Protein AF-A0A2N0REE3-F1 (afdb_monomer_lite)

Radius of gyration: 24.18 Å; chains: 1; bounding box: 62×49×66 Å

Secondary structure (DSSP, 8-state):
-------EEEEEEEETTEEEEEEEETTSBHHHHHHHHHS-TTT---TTEEEEEEE----TT-SS---EEEEPPGGGTTT-BGGGT-EEETTEEEEEEEEPSSPPP-HHHHHHHHTTTEEE-TT-PEEEEES------------S----------SHHHHHHHHHHHHHTTS-GGGGGTTT---S------------

pLDDT: mean 71.9, std 20.2, range [32.94, 95.69]

Organism: NCBI:txid588596

Structure (mmCIF, N/CA/C/O backbone):
data_AF-A0A2N0REE3-F1
#
_entry.id   AF-A0A2N0REE3-F1
#
loop_
_atom_site.group_PDB
_atom_site.id
_atom_site.type_symbol
_atom_site.label_atom_id
_atom_site.label_alt_id
_atom_site.label_comp_id
_atom_site.label_asym_id
_atom_site.label_entity_id
_atom_site.label_seq_id
_atom_site.pdbx_PDB_ins_code
_atom_site.Cartn_x
_atom_site.Cartn_y
_atom_site.Cartn_z
_atom_site.occupancy
_atom_site.B_iso_or_equiv
_atom_site.auth_seq_id
_atom_site.auth_comp_id
_atom_site.auth_asym_id
_atom_site.auth_atom_id
_atom_site.pdbx_PDB_model_num
ATOM 1 N N . MET A 1 1 ? 15.160 -16.948 25.212 1.00 36.25 1 MET A N 1
ATOM 2 C CA . MET A 1 1 ? 13.765 -16.522 25.442 1.00 36.25 1 MET A CA 1
ATOM 3 C C . MET A 1 1 ? 13.709 -15.084 24.986 1.00 36.25 1 MET A C 1
ATOM 5 O O . MET A 1 1 ? 14.060 -14.205 25.760 1.00 36.25 1 MET A O 1
ATOM 9 N N . ASP A 1 2 ? 13.380 -14.870 23.717 1.00 38.53 2 ASP A N 1
ATOM 10 C CA . ASP A 1 2 ? 13.297 -13.527 23.153 1.00 38.53 2 ASP A CA 1
ATOM 11 C C . ASP A 1 2 ? 11.864 -13.042 23.336 1.00 38.53 2 ASP A C 1
ATOM 13 O O . ASP A 1 2 ? 10.909 -13.656 22.857 1.00 38.53 2 ASP A O 1
ATOM 17 N N . SER A 1 3 ? 11.712 -11.983 24.123 1.00 40.88 3 SER A N 1
ATOM 18 C CA . SER A 1 3 ? 10.452 -11.294 24.362 1.00 40.88 3 SER A CA 1
ATOM 19 C C . SER A 1 3 ? 9.955 -10.690 23.050 1.00 40.88 3 SER A C 1
ATOM 21 O O . SER A 1 3 ? 10.372 -9.602 22.654 1.00 40.88 3 SER A O 1
ATOM 23 N N . ASN A 1 4 ? 9.080 -11.425 22.371 1.00 43.22 4 ASN A N 1
ATOM 24 C CA . ASN A 1 4 ? 8.323 -10.976 21.214 1.00 43.22 4 ASN A CA 1
ATOM 25 C C . ASN A 1 4 ? 7.319 -9.915 21.699 1.00 43.22 4 ASN A C 1
ATOM 27 O O . ASN A 1 4 ? 6.216 -10.242 22.137 1.00 43.22 4 ASN A O 1
ATOM 31 N N . ILE A 1 5 ? 7.752 -8.652 21.754 1.00 52.06 5 ILE A N 1
ATOM 32 C CA . ILE A 1 5 ? 6.895 -7.529 22.135 1.00 52.06 5 ILE A CA 1
ATOM 33 C C . ILE A 1 5 ? 5.822 -7.411 21.057 1.00 52.06 5 ILE A C 1
ATOM 35 O O . ILE A 1 5 ? 6.089 -7.105 19.897 1.00 52.06 5 ILE A O 1
ATOM 39 N N . GLN A 1 6 ? 4.604 -7.726 21.469 1.00 58.19 6 GLN A N 1
ATOM 40 C CA . GLN A 1 6 ? 3.409 -7.803 20.653 1.00 58.19 6 GLN A CA 1
ATOM 41 C C . GLN A 1 6 ? 2.908 -6.380 20.357 1.00 58.19 6 GLN A C 1
ATOM 43 O O . GLN A 1 6 ? 1.887 -5.946 20.872 1.00 58.19 6 GLN A O 1
ATOM 48 N N . ASP A 1 7 ? 3.671 -5.633 19.553 1.00 71.50 7 ASP A N 1
ATOM 49 C CA . ASP A 1 7 ? 3.306 -4.286 19.074 1.00 71.50 7 ASP A CA 1
ATOM 50 C C . ASP A 1 7 ? 2.173 -4.331 18.017 1.00 71.50 7 ASP A C 1
ATOM 52 O O . ASP A 1 7 ? 1.677 -3.296 17.567 1.00 71.50 7 ASP A O 1
ATOM 56 N N . ASP A 1 8 ? 1.771 -5.541 17.619 1.00 85.00 8 ASP A N 1
ATOM 57 C CA . ASP A 1 8 ? 0.685 -5.851 16.693 1.00 85.00 8 ASP A CA 1
ATOM 58 C C . ASP A 1 8 ? -0.669 -5.826 17.427 1.00 85.00 8 ASP A C 1
ATOM 60 O O . ASP A 1 8 ? -0.974 -6.694 18.249 1.00 85.00 8 ASP A O 1
ATOM 64 N N . ILE A 1 9 ? -1.514 -4.848 17.101 1.00 90.50 9 ILE A N 1
ATOM 65 C CA . ILE A 1 9 ? -2.823 -4.643 17.730 1.00 90.50 9 ILE A CA 1
ATOM 66 C C . ILE A 1 9 ? -3.947 -4.600 16.698 1.00 90.50 9 ILE A C 1
ATOM 68 O O . ILE A 1 9 ? -3.732 -4.311 15.523 1.00 90.50 9 ILE A O 1
ATOM 72 N N . ASN A 1 10 ? -5.174 -4.869 17.139 1.00 93.06 10 ASN A N 1
ATOM 73 C CA . ASN A 1 10 ? -6.342 -4.791 16.270 1.00 93.06 10 ASN A CA 1
ATOM 74 C C . ASN A 1 10 ? -6.738 -3.328 16.038 1.00 93.06 10 ASN A C 1
ATOM 76 O O . ASN A 1 10 ? -6.950 -2.573 16.987 1.00 93.06 10 ASN A O 1
ATOM 80 N N . ILE A 1 11 ? -6.833 -2.946 14.768 1.00 93.31 11 ILE A N 1
ATOM 81 C CA . ILE A 1 11 ? -7.176 -1.602 14.309 1.00 93.31 11 ILE A CA 1
ATOM 82 C C . ILE A 1 11 ? -8.327 -1.710 13.316 1.00 93.31 11 ILE A C 1
ATOM 84 O O . ILE A 1 11 ? -8.310 -2.545 12.409 1.00 93.31 11 ILE A O 1
ATOM 88 N N . THR A 1 12 ? -9.327 -0.850 13.475 1.00 95.25 12 THR A N 1
ATOM 89 C CA . THR A 1 12 ? -10.452 -0.765 12.547 1.00 95.25 12 THR A CA 1
ATOM 90 C C . THR A 1 12 ? -10.058 0.103 11.359 1.00 95.25 12 THR A C 1
ATOM 92 O O . THR A 1 12 ? -9.968 1.327 11.452 1.00 95.25 12 THR A O 1
ATOM 95 N N . VAL A 1 13 ? -9.827 -0.532 10.216 1.00 93.88 13 VAL A N 1
ATOM 96 C CA . VAL A 1 13 ? -9.553 0.134 8.945 1.00 93.88 13 VAL A CA 1
ATOM 97 C C . VAL A 1 13 ? -10.877 0.548 8.314 1.00 93.88 13 VAL A C 1
ATOM 99 O O . VAL A 1 13 ? -11.706 -0.291 7.955 1.00 93.88 13 VAL A O 1
ATOM 102 N N . LYS A 1 14 ? -11.089 1.856 8.174 1.00 91.94 14 LYS A N 1
ATOM 103 C CA . LYS A 1 14 ? -12.252 2.439 7.510 1.00 91.94 14 LYS A CA 1
ATOM 104 C C . LYS A 1 14 ? -11.912 2.763 6.065 1.00 91.94 14 LYS A C 1
ATOM 106 O O . LYS A 1 14 ? -11.171 3.705 5.798 1.00 91.94 14 LYS A O 1
ATOM 111 N N . ILE A 1 15 ? -12.503 2.005 5.149 1.00 89.06 15 ILE A N 1
ATOM 112 C CA . ILE A 1 15 ? -12.542 2.319 3.719 1.00 89.06 15 ILE A CA 1
ATOM 113 C C . ILE A 1 15 ? -13.920 2.911 3.374 1.00 89.06 15 ILE A C 1
ATOM 115 O O . ILE A 1 15 ? -14.867 2.732 4.142 1.00 89.06 15 ILE A O 1
ATOM 119 N N . PRO A 1 16 ? -14.091 3.608 2.235 1.00 81.94 16 PRO A N 1
ATOM 120 C CA . PRO A 1 16 ? -15.347 4.295 1.916 1.00 81.94 16 PRO A CA 1
ATOM 121 C C . PRO A 1 16 ? -16.601 3.409 1.951 1.00 81.94 16 PRO A C 1
ATOM 123 O O . PRO A 1 16 ? -17.683 3.904 2.243 1.00 81.94 16 PRO A O 1
ATOM 126 N N . SER A 1 17 ? -16.466 2.110 1.674 1.00 81.50 17 SER A N 1
ATOM 127 C CA . SER A 1 17 ? -17.586 1.169 1.594 1.00 81.50 17 SER A CA 1
ATOM 128 C C . SER A 1 17 ? -17.798 0.299 2.838 1.00 81.50 17 SER A C 1
ATOM 130 O O . SER A 1 17 ? -18.862 -0.307 2.949 1.00 81.50 17 SER A O 1
ATOM 132 N N . LYS A 1 18 ? -16.821 0.186 3.754 1.00 89.25 18 LYS A N 1
ATOM 133 C CA . LYS A 1 18 ? -16.899 -0.726 4.914 1.00 89.25 18 LYS A CA 1
ATOM 134 C C . LYS A 1 18 ? -15.833 -0.468 5.984 1.00 89.25 18 LYS A C 1
ATOM 136 O O . LYS A 1 18 ? -14.878 0.281 5.785 1.00 89.25 18 LYS A O 1
ATOM 141 N N . LEU A 1 19 ? -15.998 -1.152 7.112 1.00 92.06 19 LEU A N 1
ATOM 142 C CA . LEU A 1 19 ? -15.042 -1.233 8.212 1.00 92.06 19 LEU A CA 1
ATOM 143 C C . LEU A 1 19 ? -14.463 -2.647 8.263 1.00 92.06 19 LEU A C 1
ATOM 145 O O . LEU A 1 19 ? -15.219 -3.612 8.177 1.00 92.06 19 LEU A O 1
ATOM 149 N N . VAL A 1 20 ? -13.145 -2.766 8.401 1.00 93.50 20 VAL A N 1
ATOM 150 C CA . VAL A 1 20 ? -12.446 -4.054 8.477 1.00 93.50 20 VAL A CA 1
ATOM 151 C C . VAL A 1 20 ? -11.508 -4.033 9.671 1.00 93.50 20 VAL A C 1
ATOM 153 O O . VAL A 1 20 ? -10.705 -3.114 9.809 1.00 93.50 20 VAL A O 1
ATOM 156 N N . LEU A 1 21 ? -11.586 -5.043 10.531 1.00 94.38 21 LEU A N 1
ATOM 157 C CA . LEU A 1 21 ? -10.659 -5.183 11.647 1.00 94.38 21 LEU A CA 1
ATOM 158 C C . LEU A 1 21 ? -9.381 -5.870 11.160 1.00 94.38 21 LEU A C 1
ATOM 160 O O . LEU A 1 21 ? -9.429 -6.990 10.655 1.00 94.38 21 LEU A O 1
ATOM 164 N N . VAL A 1 22 ? -8.237 -5.207 11.307 1.00 94.44 22 VAL A N 1
ATOM 165 C CA . VAL A 1 22 ? -6.940 -5.733 10.872 1.00 94.44 22 VAL A CA 1
ATOM 166 C C . VAL A 1 22 ? -5.940 -5.617 12.010 1.00 94.44 22 VAL A C 1
ATOM 168 O O . VAL A 1 22 ? -5.860 -4.594 12.684 1.00 94.44 22 VAL A O 1
ATOM 171 N N . ASN A 1 23 ? -5.154 -6.667 12.219 1.00 94.50 23 ASN A N 1
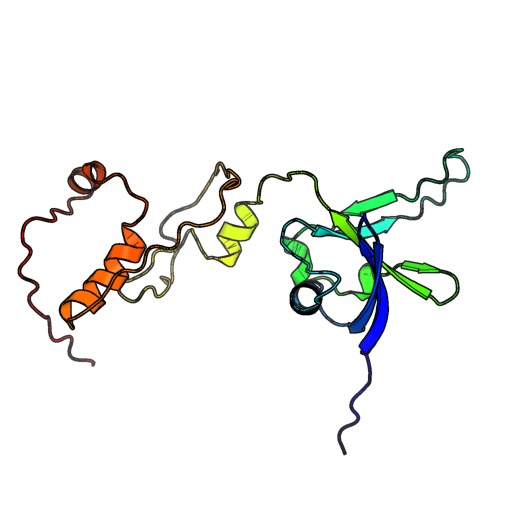ATOM 172 C CA . ASN A 1 23 ? -4.045 -6.626 13.157 1.00 94.50 23 ASN A CA 1
ATOM 173 C C . ASN A 1 23 ? -2.841 -5.918 12.508 1.00 94.50 23 ASN A C 1
ATOM 175 O O . ASN A 1 23 ? -2.342 -6.384 11.484 1.00 94.50 23 ASN A O 1
ATOM 179 N N . LEU A 1 24 ? -2.389 -4.794 13.063 1.00 94.25 24 LEU A N 1
ATOM 180 C CA . LEU A 1 24 ? -1.334 -3.935 12.515 1.00 94.25 24 LEU A CA 1
ATOM 181 C C . LEU A 1 24 ? -0.366 -3.485 13.621 1.00 94.25 24 LEU A C 1
ATOM 183 O O . LEU A 1 24 ? -0.770 -3.309 14.769 1.00 94.25 24 LEU A O 1
ATOM 187 N N . ASN A 1 25 ? 0.891 -3.229 13.253 1.00 94.00 25 ASN A N 1
ATOM 188 C CA . ASN A 1 25 ? 1.914 -2.727 14.170 1.00 94.00 25 ASN A CA 1
ATOM 189 C C . ASN A 1 25 ? 1.909 -1.194 14.174 1.00 94.00 25 ASN A C 1
ATOM 191 O O . ASN A 1 25 ? 2.144 -0.578 13.134 1.00 94.00 25 ASN A O 1
ATOM 195 N N . LEU A 1 26 ? 1.702 -0.574 15.337 1.00 92.25 26 LEU A N 1
ATOM 196 C CA . LEU A 1 26 ? 1.683 0.891 15.467 1.00 92.25 26 LEU A CA 1
ATOM 197 C C . LEU A 1 26 ? 3.015 1.564 15.106 1.00 92.25 26 LEU A C 1
ATOM 199 O O . LEU A 1 26 ? 3.025 2.659 14.547 1.00 92.25 26 LEU A O 1
ATOM 203 N N . LYS A 1 27 ? 4.136 0.898 15.383 1.00 94.25 27 LYS A N 1
ATOM 204 C CA . LYS A 1 27 ? 5.489 1.413 15.141 1.00 94.25 27 LYS A CA 1
ATOM 205 C C . LYS A 1 27 ? 5.997 1.118 13.731 1.00 94.25 27 LYS A C 1
ATOM 207 O O . LYS A 1 27 ? 7.111 1.509 13.383 1.00 94.25 27 LYS A O 1
ATOM 212 N N . ALA A 1 28 ? 5.232 0.393 12.915 1.00 94.56 28 ALA A N 1
ATOM 213 C CA . ALA A 1 28 ? 5.606 0.152 11.529 1.00 94.56 28 ALA A CA 1
ATOM 214 C C . ALA A 1 28 ? 5.390 1.411 10.682 1.00 94.56 28 ALA A C 1
ATOM 216 O O . ALA A 1 28 ? 4.447 2.174 10.900 1.00 94.56 28 ALA A O 1
ATOM 217 N N . SER A 1 29 ? 6.263 1.603 9.690 1.00 95.25 29 SER A N 1
ATOM 218 C CA . SER A 1 29 ? 6.084 2.649 8.686 1.00 95.25 29 SER A CA 1
ATOM 219 C C . SER A 1 29 ? 4.829 2.395 7.858 1.00 95.25 29 SER A C 1
ATOM 221 O O . SER A 1 29 ? 4.448 1.242 7.636 1.00 95.25 29 SER A O 1
ATOM 223 N N . LEU A 1 30 ? 4.207 3.459 7.355 1.00 94.12 30 LEU A N 1
ATOM 224 C CA . LEU A 1 30 ? 2.998 3.346 6.535 1.00 94.12 30 LEU A CA 1
ATOM 225 C C . LEU A 1 30 ? 3.222 2.490 5.281 1.00 94.12 30 LEU A C 1
ATOM 227 O O . LEU A 1 30 ? 2.345 1.713 4.919 1.00 94.12 30 LEU A O 1
ATOM 231 N N . SER A 1 31 ? 4.423 2.530 4.701 1.00 90.62 31 SER A N 1
ATOM 232 C CA . SER A 1 31 ? 4.823 1.645 3.595 1.00 90.62 31 SER A CA 1
ATOM 233 C C . SER A 1 31 ? 4.696 0.150 3.955 1.00 90.62 31 SER A C 1
ATOM 235 O O . SER A 1 31 ? 4.078 -0.623 3.226 1.00 90.62 31 SER A O 1
ATOM 237 N N . LYS A 1 32 ? 5.147 -0.265 5.148 1.00 93.94 32 LYS A N 1
ATOM 238 C CA . LYS A 1 32 ? 4.966 -1.654 5.621 1.00 93.94 32 LYS A CA 1
ATOM 239 C C . LYS A 1 32 ? 3.500 -1.992 5.900 1.00 93.94 32 LYS A C 1
ATOM 241 O O . LYS A 1 32 ? 3.095 -3.149 5.779 1.00 93.94 32 LYS A O 1
ATOM 246 N N . ILE A 1 33 ? 2.707 -1.002 6.312 1.00 94.56 33 ILE A N 1
ATOM 247 C CA . ILE A 1 33 ? 1.264 -1.172 6.505 1.00 94.56 33 ILE A CA 1
ATOM 248 C C . ILE A 1 33 ? 0.561 -1.372 5.159 1.00 94.56 33 ILE A C 1
ATOM 250 O O . ILE A 1 33 ? -0.279 -2.267 5.073 1.00 94.56 33 ILE A O 1
ATOM 254 N N . CYS A 1 34 ? 0.940 -0.631 4.111 1.00 91.50 34 CYS A N 1
ATOM 255 C CA . CYS A 1 34 ? 0.472 -0.853 2.739 1.00 91.50 34 CYS A CA 1
ATOM 256 C C . CYS A 1 34 ? 0.672 -2.314 2.317 1.00 91.50 34 CYS A C 1
ATOM 258 O O . CYS A 1 34 ? -0.310 -2.979 1.994 1.00 91.50 34 CYS A O 1
ATOM 260 N N . ASP A 1 35 ? 1.889 -2.852 2.444 1.00 90.88 35 ASP A N 1
ATOM 261 C CA . ASP A 1 35 ? 2.193 -4.246 2.078 1.00 90.88 35 ASP A CA 1
ATOM 262 C C . ASP A 1 35 ? 1.316 -5.271 2.830 1.00 90.88 35 ASP A C 1
ATOM 264 O O . ASP A 1 35 ? 0.951 -6.326 2.298 1.00 90.88 35 ASP A O 1
ATOM 268 N N . LYS A 1 36 ? 0.988 -4.993 4.101 1.00 93.50 36 LYS A N 1
ATOM 269 C CA . LYS A 1 36 ? 0.133 -5.861 4.933 1.00 93.50 36 LYS A CA 1
ATOM 270 C C . LYS A 1 36 ? -1.339 -5.759 4.514 1.00 93.50 36 LYS A C 1
ATOM 272 O O . LYS A 1 36 ? -2.035 -6.774 4.491 1.00 93.50 36 LYS A O 1
ATOM 277 N N . LEU A 1 37 ? -1.810 -4.562 4.164 1.00 92.81 37 LEU A N 1
ATOM 278 C CA . LEU A 1 37 ? -3.188 -4.306 3.734 1.00 92.81 37 LEU A CA 1
ATOM 279 C C . LEU A 1 37 ? -3.464 -4.722 2.282 1.00 92.81 37 LEU A C 1
ATOM 281 O O . LEU A 1 37 ? -4.601 -5.070 1.964 1.00 92.81 37 LEU A O 1
ATOM 285 N N . GLU A 1 38 ? -2.453 -4.741 1.417 1.00 91.38 38 GLU A N 1
ATOM 286 C CA . GLU A 1 38 ? -2.545 -5.265 0.048 1.00 91.38 38 GLU A CA 1
ATOM 287 C C . GLU A 1 38 ? -2.851 -6.771 0.056 1.00 91.38 38 GLU A C 1
ATOM 289 O O . GLU A 1 38 ? -3.726 -7.252 -0.663 1.00 91.38 38 GLU A O 1
ATOM 294 N N . LYS A 1 39 ? -2.196 -7.513 0.959 1.00 91.06 39 LYS A N 1
ATOM 295 C CA . LYS A 1 39 ? -2.399 -8.960 1.150 1.00 91.06 39 LYS A CA 1
ATOM 296 C C . LYS A 1 39 ? -3.707 -9.301 1.866 1.00 91.06 39 LYS A C 1
ATOM 298 O O . LYS A 1 39 ? -4.109 -10.464 1.888 1.00 91.06 39 LYS A O 1
ATOM 303 N N . ASN A 1 40 ? -4.369 -8.320 2.478 1.00 91.75 40 ASN A N 1
ATOM 304 C CA . ASN A 1 40 ? -5.627 -8.535 3.176 1.00 91.75 40 ASN A CA 1
ATOM 305 C C . ASN A 1 40 ? -6.776 -8.670 2.163 1.00 91.75 40 ASN A C 1
ATOM 307 O O . ASN A 1 40 ? -7.052 -7.756 1.388 1.00 91.75 40 ASN A O 1
ATOM 311 N N . SER A 1 41 ? -7.481 -9.802 2.195 1.00 87.62 41 SER A N 1
ATOM 312 C CA . SER A 1 41 ? -8.550 -10.130 1.241 1.00 87.62 41 SER A CA 1
ATOM 313 C C . SER A 1 41 ? -9.755 -9.190 1.305 1.00 87.62 41 SER A C 1
ATOM 315 O O . SER A 1 41 ? -10.502 -9.086 0.329 1.00 87.62 41 SER A O 1
ATOM 317 N N . GLU A 1 42 ? -9.957 -8.506 2.428 1.00 88.94 42 GLU A N 1
ATOM 318 C CA . GLU A 1 42 ? -11.072 -7.595 2.622 1.00 88.94 42 GLU A CA 1
ATOM 319 C C . GLU A 1 42 ? -10.720 -6.156 2.260 1.00 88.94 42 GLU A C 1
ATOM 321 O O . GLU A 1 42 ? -11.528 -5.501 1.602 1.00 88.94 42 GLU A O 1
ATOM 326 N N . VAL A 1 43 ? -9.556 -5.662 2.683 1.00 86.94 43 VAL A N 1
ATOM 327 C CA . VAL A 1 43 ? -9.127 -4.288 2.392 1.00 86.94 43 VAL A CA 1
ATOM 328 C C . VAL A 1 43 ? -8.633 -4.171 0.953 1.00 86.94 43 VAL A C 1
ATOM 330 O O . VAL A 1 43 ? -9.044 -3.238 0.268 1.00 86.94 43 VAL A O 1
ATOM 333 N N . LYS A 1 44 ? -7.803 -5.123 0.491 1.00 85.06 44 LYS A N 1
ATOM 334 C CA . LYS A 1 44 ? -7.160 -5.123 -0.834 1.00 85.06 44 LYS A CA 1
ATOM 335 C C . LYS A 1 44 ? -6.602 -3.745 -1.185 1.00 85.06 44 LYS A C 1
ATOM 337 O O . LYS A 1 44 ? -6.986 -3.144 -2.193 1.00 85.06 44 LYS A O 1
ATOM 342 N N . MET A 1 45 ? -5.760 -3.218 -0.296 1.00 84.25 45 MET A N 1
ATOM 343 C CA . MET A 1 45 ? -5.180 -1.896 -0.497 1.00 84.25 45 MET A CA 1
ATOM 344 C C . MET A 1 45 ? -4.376 -1.873 -1.796 1.00 84.25 45 MET A C 1
ATOM 346 O O . MET A 1 45 ? -3.671 -2.822 -2.119 1.00 84.25 45 MET A O 1
ATOM 350 N N . ASN A 1 46 ? -4.529 -0.793 -2.549 1.00 82.75 46 ASN A N 1
ATOM 351 C CA . ASN A 1 46 ? -3.830 -0.546 -3.797 1.00 82.75 46 ASN A CA 1
ATOM 352 C C . ASN A 1 46 ? -3.547 0.956 -3.918 1.00 82.75 46 ASN A C 1
ATOM 354 O O . ASN A 1 46 ? -3.941 1.751 -3.055 1.00 82.75 46 ASN A O 1
ATOM 358 N N . ASP A 1 47 ? -2.922 1.349 -5.022 1.00 77.31 47 ASP A N 1
ATOM 359 C CA . ASP A 1 47 ? -2.522 2.736 -5.262 1.00 77.31 47 ASP A CA 1
ATOM 360 C C . ASP A 1 47 ? -3.698 3.734 -5.298 1.00 77.31 47 ASP A C 1
ATOM 362 O O . ASP A 1 47 ? -3.476 4.936 -5.170 1.00 77.31 47 ASP A O 1
ATOM 366 N N . ALA A 1 48 ? -4.951 3.269 -5.397 1.00 80.00 48 ALA A N 1
ATOM 367 C CA . ALA A 1 48 ? -6.141 4.123 -5.367 1.00 80.00 48 ALA A CA 1
ATOM 368 C C . ALA A 1 48 ? -6.585 4.536 -3.949 1.00 80.00 48 ALA A C 1
ATOM 370 O O . ALA A 1 48 ? -7.522 5.330 -3.814 1.00 80.00 48 ALA A O 1
ATOM 371 N N . PHE A 1 49 ? -5.962 3.993 -2.898 1.00 86.81 49 PHE A N 1
ATOM 372 C CA . PHE A 1 49 ? -6.251 4.342 -1.507 1.00 86.81 49 PHE A CA 1
ATOM 373 C C . PHE A 1 49 ? -5.091 5.080 -0.865 1.00 86.81 49 PHE A C 1
ATOM 375 O O . PHE A 1 49 ? -4.001 4.525 -0.765 1.00 86.81 49 PHE A O 1
ATOM 382 N N . SER A 1 50 ? -5.356 6.261 -0.323 1.00 88.81 50 SER A N 1
ATOM 383 C CA . SER A 1 50 ? -4.371 7.022 0.443 1.00 88.81 50 SER A CA 1
ATOM 384 C C . SER A 1 50 ? -4.688 6.971 1.931 1.00 88.81 50 SER A C 1
ATOM 386 O O . SER A 1 50 ? -5.859 7.002 2.340 1.00 88.81 50 SER A O 1
ATOM 388 N N . PHE A 1 51 ? -3.639 6.923 2.754 1.00 92.69 51 PHE A N 1
ATOM 389 C CA . PHE A 1 51 ? -3.787 7.113 4.190 1.00 92.69 51 PHE A CA 1
ATOM 390 C C . PHE A 1 51 ? -4.275 8.524 4.482 1.00 92.69 51 PHE A C 1
ATOM 392 O O . PHE A 1 51 ? -3.867 9.495 3.843 1.00 92.69 51 PHE A O 1
ATOM 399 N N . THR A 1 52 ? -5.137 8.639 5.485 1.00 91.88 52 THR A N 1
ATOM 400 C CA . THR A 1 52 ? -5.588 9.936 5.967 1.00 91.88 52 THR A CA 1
ATOM 401 C C . THR A 1 52 ? -5.434 10.047 7.470 1.00 91.88 52 THR A C 1
ATOM 403 O O . THR A 1 52 ? -5.625 9.080 8.205 1.00 91.88 52 THR A O 1
ATOM 406 N N . LYS A 1 53 ? -5.097 11.254 7.917 1.00 91.62 53 LYS A N 1
ATOM 407 C CA . LYS A 1 53 ? -5.042 11.633 9.321 1.00 91.62 53 LYS A CA 1
ATOM 408 C C . LYS A 1 53 ? -6.237 12.511 9.649 1.00 91.62 53 LYS A C 1
ATOM 410 O O . LYS A 1 53 ? -6.535 13.462 8.924 1.00 91.62 53 LYS A O 1
ATOM 415 N N . MET A 1 54 ? -6.894 12.214 10.762 1.00 86.88 54 MET A N 1
ATOM 416 C CA . MET A 1 54 ? -7.962 13.063 11.267 1.00 86.88 54 MET A CA 1
ATOM 417 C C . MET A 1 54 ? -7.387 14.354 11.861 1.00 86.88 54 MET A C 1
ATOM 419 O O . MET A 1 54 ? -6.457 14.327 12.666 1.00 86.88 54 MET A O 1
ATOM 423 N N . ILE A 1 55 ? -7.931 15.491 11.430 1.00 83.50 55 ILE A N 1
ATOM 424 C CA . ILE A 1 55 ? -7.634 16.818 11.961 1.00 83.50 55 ILE A CA 1
ATOM 425 C C . ILE A 1 55 ? -8.845 17.250 12.785 1.00 83.50 55 ILE A C 1
ATOM 427 O O . ILE A 1 55 ? -9.912 17.540 12.243 1.00 83.50 55 ILE A O 1
ATOM 431 N N . ASN A 1 56 ? -8.675 17.302 14.105 1.00 70.62 56 ASN A N 1
ATOM 432 C CA . ASN A 1 56 ? -9.690 17.854 14.993 1.00 70.62 56 ASN A CA 1
ATOM 433 C C . ASN A 1 56 ? -9.609 19.382 14.948 1.00 70.62 56 ASN A C 1
ATOM 435 O O . ASN A 1 56 ? -8.686 19.982 15.501 1.00 70.62 56 ASN A O 1
ATOM 439 N N . ASN A 1 57 ? -10.587 20.026 14.313 1.00 56.41 57 ASN A N 1
ATOM 440 C CA . ASN A 1 57 ? -10.782 21.458 14.484 1.00 56.41 57 ASN A CA 1
ATOM 441 C C . ASN A 1 57 ? -11.412 21.692 15.861 1.00 56.41 57 ASN A C 1
ATOM 443 O O . ASN A 1 57 ? -12.616 21.536 16.023 1.00 56.41 57 ASN A O 1
ATOM 447 N N . ASN A 1 58 ? -10.628 22.140 16.843 1.00 50.44 58 ASN A N 1
ATOM 448 C CA . ASN A 1 58 ? -11.133 22.649 18.132 1.00 50.44 58 ASN A CA 1
ATOM 449 C C . ASN A 1 58 ? -11.927 23.974 18.001 1.00 50.44 58 ASN A C 1
ATOM 451 O O . ASN A 1 58 ? -12.041 24.740 18.957 1.00 50.44 58 ASN A O 1
ATOM 455 N N . SER A 1 59 ? -12.459 24.297 16.818 1.00 47.78 59 SER A N 1
ATOM 456 C CA . SER A 1 59 ? -13.268 25.494 16.617 1.00 47.78 59 SER A CA 1
ATOM 457 C C . SER A 1 59 ? -14.728 25.146 16.869 1.00 47.78 59 SER A C 1
ATOM 459 O O . SER A 1 59 ? -15.379 24.516 16.041 1.00 47.78 59 SER A O 1
ATOM 461 N N . ASN A 1 60 ? -15.244 25.589 18.014 1.00 48.16 60 ASN A N 1
ATOM 462 C CA . ASN A 1 60 ? -16.630 25.428 18.468 1.00 48.16 60 ASN A CA 1
ATOM 463 C C . ASN A 1 60 ? -17.695 26.099 17.562 1.00 48.16 60 ASN A C 1
ATOM 465 O O . ASN A 1 60 ? -18.805 26.347 18.020 1.00 48.16 60 ASN A O 1
ATOM 469 N N . ASN A 1 61 ? -17.385 26.408 16.297 1.00 45.66 61 ASN A N 1
ATOM 470 C CA . ASN A 1 61 ? -18.213 27.240 15.422 1.00 45.66 61 ASN A CA 1
ATOM 471 C C . ASN A 1 61 ? -18.569 26.614 14.059 1.00 45.66 61 ASN A C 1
ATOM 473 O O . ASN A 1 61 ? -19.178 27.306 13.245 1.00 45.66 61 ASN A O 1
ATOM 477 N N . SER A 1 62 ? -18.254 25.345 13.768 1.00 45.16 62 SER A N 1
ATOM 478 C CA . SER A 1 62 ? -18.828 24.688 12.582 1.00 45.16 62 SER A CA 1
ATOM 479 C C . SER A 1 62 ? -20.077 23.900 12.971 1.00 45.16 62 SER A C 1
ATOM 481 O O . SER A 1 62 ? -20.001 22.817 13.545 1.00 45.16 62 SER A O 1
ATOM 483 N N . SER A 1 63 ? -21.243 24.436 12.612 1.00 48.50 63 SER A N 1
ATOM 484 C CA . SER A 1 63 ? -22.561 23.786 12.696 1.00 48.50 63 SER A CA 1
ATOM 485 C C . SER A 1 63 ? -22.701 22.526 11.824 1.00 48.50 63 SER A C 1
ATOM 487 O O . SER A 1 63 ? -23.764 21.910 11.793 1.00 48.50 63 SER A O 1
ATOM 489 N N . THR A 1 64 ? -21.627 22.110 11.156 1.00 46.12 64 THR A N 1
ATOM 490 C CA . THR A 1 64 ? -21.504 20.849 10.432 1.00 46.12 64 THR A CA 1
ATOM 491 C C . THR A 1 64 ? -20.360 20.077 11.085 1.00 46.12 64 THR A C 1
ATOM 493 O O . THR A 1 64 ? -19.204 20.478 10.977 1.00 46.12 64 THR A O 1
ATOM 496 N N . GLY A 1 65 ? -20.672 19.006 11.819 1.00 47.66 65 GLY A N 1
ATOM 497 C CA . GLY A 1 65 ? -19.707 18.135 12.508 1.00 47.66 65 GLY A CA 1
ATOM 498 C C . GLY A 1 65 ? -18.872 17.273 11.553 1.00 47.66 65 GLY A C 1
ATOM 499 O O . GLY A 1 65 ? -18.746 16.064 11.747 1.00 47.66 65 GLY A O 1
ATOM 500 N N . GLU A 1 66 ? -18.355 17.869 10.481 1.00 54.06 66 GLU A N 1
ATOM 501 C CA . GLU A 1 66 ? -17.527 17.195 9.491 1.00 54.06 66 GLU A CA 1
ATOM 502 C C . GLU A 1 66 ? -16.079 17.164 9.985 1.00 54.06 66 GLU A C 1
ATOM 504 O O . GLU A 1 66 ? -15.350 18.153 9.935 1.00 54.06 66 GLU A O 1
ATOM 509 N N . ASN A 1 67 ? -15.659 16.002 10.488 1.00 63.59 67 ASN A N 1
ATOM 510 C CA . ASN A 1 67 ? -14.257 15.745 10.803 1.00 63.59 67 ASN A CA 1
ATOM 511 C C . ASN A 1 67 ? -13.419 15.875 9.522 1.00 63.59 67 ASN A C 1
ATOM 513 O O . ASN A 1 67 ? -13.655 15.153 8.549 1.00 63.59 67 ASN A O 1
ATOM 517 N N . LEU A 1 68 ? -12.425 16.765 9.523 1.00 79.56 68 LEU A N 1
ATOM 518 C CA . LEU A 1 68 ? -11.534 16.938 8.379 1.00 79.56 68 LEU A CA 1
ATOM 519 C C . LEU A 1 68 ? -10.498 15.811 8.347 1.00 79.56 68 LEU A C 1
ATOM 521 O O . LEU A 1 68 ? -9.803 15.552 9.328 1.00 79.56 68 LEU A O 1
ATOM 525 N N . LEU A 1 69 ? -10.378 15.149 7.197 1.00 85.69 69 LEU A N 1
ATOM 526 C CA . LEU A 1 69 ? -9.341 14.155 6.923 1.00 85.69 69 LEU A CA 1
ATOM 527 C C . LEU A 1 69 ? -8.290 14.771 5.998 1.00 85.69 69 LEU A C 1
ATOM 529 O O . LEU A 1 69 ? -8.609 15.150 4.868 1.00 85.69 69 LEU A O 1
ATOM 533 N N . ALA A 1 70 ? -7.041 14.839 6.456 1.00 88.00 70 ALA A N 1
ATOM 534 C CA . ALA A 1 70 ? -5.903 15.211 5.622 1.00 88.00 70 ALA A CA 1
ATOM 535 C C . ALA A 1 70 ? -5.256 13.975 5.009 1.00 88.00 70 ALA A C 1
ATOM 537 O O . ALA A 1 70 ? -4.980 13.002 5.707 1.00 88.00 70 ALA A O 1
ATOM 538 N N . ILE A 1 71 ? -4.999 14.035 3.706 1.00 89.12 71 ILE A N 1
ATOM 539 C CA . ILE A 1 71 ? -4.311 12.983 2.958 1.00 89.12 71 ILE A CA 1
ATOM 540 C C . ILE A 1 71 ? -2.821 13.020 3.298 1.00 89.12 71 ILE A C 1
ATOM 542 O O . ILE A 1 71 ? -2.218 14.092 3.357 1.00 89.12 71 ILE A O 1
ATOM 546 N N . ILE A 1 72 ? -2.243 11.847 3.537 1.00 88.88 72 ILE A N 1
ATOM 547 C CA . ILE A 1 72 ? -0.801 11.672 3.679 1.00 88.88 72 ILE A CA 1
ATOM 548 C C . ILE A 1 72 ? -0.216 11.449 2.288 1.00 88.88 72 ILE A C 1
ATOM 550 O O . ILE A 1 72 ? -0.677 10.576 1.555 1.00 88.88 72 ILE A O 1
ATOM 554 N N . ALA A 1 73 ? 0.780 12.255 1.930 1.00 86.62 73 ALA A N 1
ATOM 555 C CA . ALA A 1 73 ? 1.472 12.134 0.655 1.00 86.62 73 ALA A CA 1
ATOM 556 C C . ALA A 1 73 ? 2.258 10.812 0.587 1.00 86.62 73 ALA A C 1
ATOM 558 O O . ALA A 1 73 ? 2.787 10.346 1.600 1.00 86.62 73 ALA A O 1
ATOM 559 N N . ARG A 1 74 ? 2.344 10.204 -0.601 1.00 84.19 74 ARG A N 1
ATOM 560 C CA . ARG A 1 74 ? 2.972 8.883 -0.782 1.00 84.19 74 ARG A CA 1
ATOM 561 C C . ARG A 1 74 ? 4.453 8.892 -0.410 1.00 84.19 74 ARG A C 1
ATOM 563 O O . ARG A 1 74 ? 4.945 7.936 0.181 1.00 84.19 74 ARG A O 1
ATOM 570 N N . GLU A 1 75 ? 5.158 9.983 -0.698 1.00 83.69 75 GLU A N 1
ATOM 571 C CA . GLU A 1 75 ? 6.575 10.166 -0.368 1.00 83.69 75 GLU A CA 1
ATOM 572 C C . GLU A 1 75 ? 6.871 10.200 1.143 1.00 83.69 75 GLU A C 1
ATOM 574 O O . GLU A 1 75 ? 8.014 9.996 1.563 1.00 83.69 75 GLU A O 1
ATOM 579 N N . ASP A 1 76 ? 5.850 10.438 1.968 1.00 87.81 76 ASP A N 1
ATOM 580 C CA . ASP A 1 76 ? 5.969 10.468 3.423 1.00 87.81 76 ASP A CA 1
ATOM 581 C C . ASP A 1 76 ? 5.742 9.086 4.062 1.00 87.81 76 ASP A C 1
ATOM 583 O O . ASP A 1 76 ? 6.076 8.899 5.236 1.00 87.81 76 ASP A O 1
ATOM 587 N N . GLU A 1 77 ? 5.207 8.102 3.327 1.00 88.75 77 GLU A N 1
ATOM 588 C CA . GLU A 1 77 ? 4.812 6.798 3.883 1.00 88.75 77 GLU A CA 1
ATOM 589 C C . GLU A 1 77 ? 5.987 5.973 4.430 1.00 88.75 77 GLU A C 1
ATOM 591 O O . GLU A 1 77 ? 5.819 5.166 5.346 1.00 88.75 77 GLU A O 1
ATOM 596 N N . GLU A 1 78 ? 7.192 6.164 3.893 1.00 89.06 78 GLU A N 1
ATOM 597 C CA . GLU A 1 78 ? 8.397 5.497 4.400 1.00 89.06 78 GLU A CA 1
ATOM 598 C C . GLU A 1 78 ? 8.904 6.115 5.709 1.00 89.06 78 GLU A C 1
ATOM 600 O O . GLU A 1 78 ? 9.546 5.430 6.506 1.00 89.06 78 GLU A O 1
ATOM 605 N N . LYS A 1 79 ? 8.621 7.404 5.932 1.00 90.94 79 LYS A N 1
ATOM 606 C CA . LYS A 1 79 ? 9.157 8.191 7.053 1.00 90.94 79 LYS A CA 1
ATOM 607 C C . LYS A 1 79 ? 8.202 8.259 8.240 1.00 90.94 79 LYS A C 1
ATOM 609 O O . LYS A 1 79 ? 8.659 8.444 9.364 1.00 90.94 79 LYS A O 1
ATOM 614 N N . ARG A 1 80 ? 6.896 8.150 7.991 1.00 93.75 80 ARG A N 1
ATOM 615 C CA . ARG A 1 80 ? 5.848 8.201 9.018 1.00 93.75 80 ARG A CA 1
ATOM 616 C C . ARG A 1 80 ? 5.492 6.811 9.514 1.00 93.75 80 ARG A C 1
ATOM 618 O O . ARG A 1 80 ? 5.478 5.856 8.734 1.00 93.75 80 ARG A O 1
ATOM 625 N N . ILE A 1 81 ? 5.155 6.718 10.795 1.00 95.69 81 ILE A N 1
ATOM 626 C CA . ILE A 1 81 ? 4.663 5.482 11.410 1.00 95.69 81 ILE A CA 1
ATOM 627 C C . ILE A 1 81 ? 3.139 5.492 11.507 1.00 95.69 81 ILE A C 1
ATOM 629 O O . ILE A 1 81 ? 2.501 6.544 11.447 1.00 95.69 81 ILE A O 1
ATOM 633 N N . LEU A 1 82 ? 2.542 4.309 11.652 1.00 95.00 82 LEU A N 1
ATOM 634 C CA . LEU A 1 82 ? 1.092 4.169 11.764 1.00 95.00 82 LEU A CA 1
ATOM 635 C C . LEU A 1 82 ? 0.522 4.968 12.940 1.00 95.00 82 LEU A C 1
ATOM 637 O O . LEU A 1 82 ? -0.497 5.639 12.790 1.00 95.00 82 LEU A O 1
ATOM 641 N N . GLU A 1 83 ? 1.204 4.947 14.083 1.00 94.19 83 GLU A N 1
ATOM 642 C CA . GLU A 1 83 ? 0.820 5.688 15.288 1.00 94.19 83 GLU A CA 1
ATOM 643 C C . GLU A 1 83 ? 0.584 7.189 15.036 1.00 94.19 83 GLU A C 1
ATOM 645 O O . GLU A 1 83 ? -0.316 7.770 15.638 1.00 94.19 83 GLU A O 1
ATOM 650 N N . ASP A 1 84 ? 1.294 7.801 14.081 1.00 92.75 84 ASP A N 1
ATOM 651 C CA . ASP A 1 84 ? 1.182 9.235 13.776 1.00 92.75 84 ASP A CA 1
ATOM 652 C C . ASP A 1 84 ? -0.188 9.640 13.212 1.00 92.75 84 ASP A C 1
ATOM 654 O O . ASP A 1 84 ? -0.536 10.832 13.211 1.00 92.75 84 ASP A O 1
ATOM 658 N N . ILE A 1 85 ? -0.932 8.680 12.657 1.00 93.62 85 ILE A N 1
ATOM 659 C CA . ILE A 1 85 ? -2.162 8.923 11.893 1.00 93.62 85 ILE A CA 1
ATOM 660 C C . ILE A 1 85 ? -3.391 8.216 12.469 1.00 93.62 85 ILE A C 1
ATOM 662 O O . ILE A 1 85 ? -4.501 8.488 12.007 1.00 93.62 85 ILE A O 1
ATOM 666 N N . ILE A 1 86 ? -3.210 7.329 13.451 1.00 93.44 86 ILE A N 1
ATOM 667 C CA . ILE A 1 86 ? -4.316 6.621 14.098 1.00 93.44 86 ILE A CA 1
ATOM 668 C C . ILE A 1 86 ? -5.178 7.599 14.892 1.00 93.44 86 ILE A C 1
ATOM 670 O O . ILE A 1 86 ? -4.693 8.421 15.665 1.00 93.44 86 ILE A O 1
ATOM 674 N N . ASP A 1 87 ? -6.485 7.461 14.714 1.00 91.50 87 ASP A N 1
ATOM 675 C CA . ASP A 1 87 ? -7.500 8.160 15.491 1.00 91.50 87 ASP A CA 1
ATOM 676 C C . ASP A 1 87 ? -7.997 7.241 16.602 1.00 91.50 87 ASP A C 1
ATOM 678 O O . ASP A 1 87 ? -8.427 6.115 16.339 1.00 91.50 87 ASP A O 1
ATOM 682 N N . VAL A 1 88 ? -7.928 7.713 17.844 1.00 90.44 88 VAL A N 1
ATOM 683 C CA . VAL A 1 88 ? -8.363 6.954 19.018 1.00 90.44 88 VAL A CA 1
ATOM 684 C C . VAL A 1 88 ? -9.661 7.558 19.533 1.00 90.44 88 VAL A C 1
ATOM 686 O O . VAL A 1 88 ? -9.687 8.715 19.952 1.00 90.44 88 VAL A O 1
ATOM 689 N N . LYS A 1 89 ? -10.744 6.778 19.516 1.00 86.56 89 LYS A N 1
ATOM 690 C CA . LYS A 1 89 ? -12.064 7.182 20.020 1.00 86.56 89 LYS A CA 1
ATOM 691 C C . LYS A 1 89 ? -12.602 6.104 20.939 1.00 86.56 89 LYS A C 1
ATOM 693 O O . LYS A 1 89 ? -12.808 4.990 20.484 1.00 86.56 89 LYS A O 1
ATOM 698 N N . ASN A 1 90 ? -12.887 6.453 22.195 1.00 83.62 90 ASN A N 1
ATOM 699 C CA . ASN A 1 90 ? -13.427 5.519 23.191 1.00 83.62 90 ASN A CA 1
ATOM 700 C C . ASN A 1 90 ? -12.624 4.202 23.249 1.00 83.62 90 ASN A C 1
ATOM 702 O O . ASN A 1 90 ? -13.198 3.126 23.143 1.00 83.62 90 ASN A O 1
ATOM 706 N N . ASP A 1 91 ? -11.294 4.311 23.334 1.00 85.94 91 ASP A N 1
ATOM 707 C CA . ASP A 1 91 ? -10.314 3.206 23.322 1.00 85.94 91 ASP A CA 1
ATOM 708 C C . ASP A 1 91 ? -10.182 2.412 22.005 1.00 85.94 91 ASP A C 1
ATOM 710 O O . ASP A 1 91 ? -9.171 1.727 21.793 1.00 85.94 91 ASP A O 1
ATOM 714 N N . ASP A 1 92 ? -11.119 2.580 21.071 1.00 88.88 92 ASP A N 1
ATOM 715 C CA . ASP A 1 92 ? -11.043 2.023 19.725 1.00 88.88 92 ASP A CA 1
ATOM 716 C C . ASP A 1 92 ? -10.076 2.820 18.841 1.00 88.88 92 ASP A C 1
ATOM 718 O O . ASP A 1 92 ? -10.007 4.052 18.886 1.00 88.88 92 ASP A O 1
ATOM 722 N N . LYS A 1 93 ? -9.331 2.102 17.995 1.00 93.44 93 LYS A N 1
ATOM 723 C CA . LYS A 1 93 ? -8.344 2.675 17.072 1.00 93.44 93 LYS A CA 1
ATOM 724 C C . LYS A 1 93 ? -8.827 2.575 15.638 1.00 93.44 93 LYS A C 1
ATOM 726 O O . LYS A 1 93 ? -9.148 1.483 15.161 1.00 93.44 93 LYS A O 1
ATOM 731 N N . PHE A 1 94 ? -8.811 3.704 14.944 1.00 93.19 94 PHE A N 1
ATOM 732 C CA . PHE A 1 94 ? -9.285 3.829 13.577 1.00 93.19 94 PHE A CA 1
ATOM 733 C C . PHE A 1 94 ? -8.168 4.279 12.645 1.00 93.19 94 PHE A C 1
ATOM 735 O O . PHE A 1 94 ? -7.460 5.253 12.906 1.00 93.19 94 PHE A O 1
ATOM 742 N N . LEU A 1 95 ? -8.060 3.575 11.522 1.00 94.75 95 LEU A N 1
ATOM 743 C CA . LEU A 1 95 ? -7.236 3.955 10.385 1.00 94.75 95 LEU A CA 1
ATOM 744 C C . LEU A 1 95 ? -8.154 4.324 9.227 1.00 94.75 95 LEU A C 1
ATOM 746 O O . LEU A 1 95 ? -8.911 3.481 8.749 1.00 94.75 95 LEU A O 1
ATOM 750 N N . TYR A 1 96 ? -8.093 5.566 8.760 1.00 92.94 96 TYR A N 1
ATOM 751 C CA . TYR A 1 96 ? -8.940 6.026 7.665 1.00 92.94 96 TYR A CA 1
ATOM 752 C C . TYR A 1 96 ? -8.190 5.959 6.341 1.00 92.94 96 TYR A C 1
ATOM 754 O O . TYR A 1 96 ? -7.152 6.601 6.161 1.00 92.94 96 TYR A O 1
ATOM 762 N N . LEU A 1 97 ? -8.765 5.225 5.397 1.00 91.31 97 LEU A N 1
ATOM 763 C CA . LEU A 1 97 ? -8.323 5.180 4.015 1.00 91.31 97 LEU A CA 1
ATOM 764 C C . LEU A 1 97 ? -9.333 5.926 3.157 1.00 91.31 97 LEU A C 1
ATOM 766 O O . LEU A 1 97 ? -10.533 5.633 3.171 1.00 91.31 97 LEU A O 1
ATOM 770 N N . LYS A 1 98 ? -8.844 6.878 2.373 1.00 86.88 98 LYS A N 1
ATOM 771 C CA . LYS A 1 98 ? -9.665 7.570 1.387 1.00 86.88 98 LYS A CA 1
ATOM 772 C C . LYS A 1 98 ? -9.375 6.962 0.029 1.00 86.88 98 LYS A C 1
ATOM 774 O O . LYS A 1 98 ? -8.224 6.902 -0.387 1.00 86.88 98 LYS A O 1
ATOM 779 N N . SER A 1 99 ? -10.423 6.503 -0.652 1.00 79.00 99 SER A N 1
ATOM 780 C CA . SER A 1 99 ? -10.296 6.237 -2.081 1.00 79.00 99 SER A CA 1
ATOM 781 C C . SER A 1 99 ? -10.202 7.586 -2.769 1.00 79.00 99 SER A C 1
ATOM 783 O O . SER A 1 99 ? -11.102 8.418 -2.628 1.00 79.00 99 SER A O 1
ATOM 785 N N . GLU A 1 100 ? -9.099 7.827 -3.457 1.00 65.69 100 GLU A N 1
ATOM 786 C CA . GLU A 1 100 ? -8.988 9.009 -4.288 1.00 65.69 100 GLU A CA 1
ATOM 787 C C . GLU A 1 100 ? -9.727 8.733 -5.601 1.00 65.69 100 GLU A C 1
ATOM 789 O O . GLU A 1 100 ? -9.370 7.807 -6.339 1.00 65.69 100 GLU A O 1
ATOM 794 N N . PRO A 1 101 ? -10.786 9.494 -5.929 1.00 52.28 101 PRO A N 1
ATOM 795 C CA . PRO A 1 101 ? -11.339 9.433 -7.263 1.00 52.28 101 PRO A CA 1
ATOM 796 C C . PRO A 1 101 ? -10.294 10.017 -8.215 1.00 52.28 101 PRO A C 1
ATOM 798 O O . PRO A 1 101 ? -10.125 11.229 -8.282 1.00 52.28 101 PRO A O 1
ATOM 801 N N . LYS A 1 102 ? -9.605 9.146 -8.960 1.00 52.16 102 LYS A N 1
ATOM 802 C CA . LYS A 1 102 ? -8.767 9.523 -10.109 1.00 52.16 102 LYS A CA 1
ATOM 803 C C . LYS A 1 102 ? -7.758 10.642 -9.804 1.00 52.16 102 LYS A C 1
ATOM 805 O O . LYS A 1 102 ? -7.677 11.616 -10.552 1.00 52.16 102 LYS A O 1
ATOM 810 N N . THR A 1 103 ? -6.970 10.527 -8.743 1.00 53.66 103 THR A N 1
ATOM 811 C CA . THR A 1 103 ? -5.709 11.273 -8.737 1.00 53.66 103 THR A CA 1
ATOM 812 C C . THR A 1 103 ? -4.858 10.748 -9.882 1.00 53.66 103 THR A C 1
ATOM 814 O O . THR A 1 103 ? -4.734 9.537 -10.088 1.00 53.66 103 THR A O 1
ATOM 817 N N . LYS A 1 104 ? -4.363 11.674 -10.711 1.00 58.25 104 LYS A N 1
ATOM 818 C CA . LYS A 1 104 ? -3.360 11.335 -11.718 1.00 58.25 104 LYS A CA 1
ATOM 819 C C . LYS A 1 104 ? -2.217 10.634 -10.979 1.00 58.25 104 LYS A C 1
ATOM 821 O O . LYS A 1 104 ? -1.843 11.124 -9.910 1.00 58.25 104 LYS A O 1
ATOM 826 N N . PRO A 1 105 ? -1.707 9.503 -11.487 1.00 64.00 105 PRO A N 1
ATOM 827 C CA . PRO A 1 105 ? -0.604 8.830 -10.827 1.00 64.00 105 PRO A CA 1
ATOM 828 C C . PRO A 1 105 ? 0.546 9.831 -10.653 1.00 64.00 105 PRO A C 1
ATOM 830 O O . PRO A 1 105 ? 0.825 10.621 -11.558 1.00 64.00 105 PRO A O 1
ATOM 833 N N . ASP A 1 106 ? 1.166 9.855 -9.472 1.00 73.62 106 ASP A N 1
ATOM 834 C CA . ASP A 1 106 ? 2.281 10.766 -9.235 1.00 73.62 106 ASP A CA 1
ATOM 835 C C . ASP A 1 106 ? 3.536 10.213 -9.912 1.00 73.62 106 ASP A C 1
ATOM 837 O O . ASP A 1 106 ? 4.230 9.333 -9.395 1.00 73.62 106 ASP A O 1
ATOM 841 N N . TRP A 1 107 ? 3.839 10.734 -11.099 1.00 78.94 107 TRP A N 1
ATOM 842 C CA . TRP A 1 107 ? 5.021 10.332 -11.852 1.00 78.94 107 TRP A CA 1
ATOM 843 C C . TRP A 1 107 ? 6.317 10.570 -11.075 1.00 78.94 107 TRP A C 1
ATOM 845 O O . TRP A 1 107 ? 7.299 9.873 -11.329 1.00 78.94 107 TRP A O 1
ATOM 855 N N . ARG A 1 108 ? 6.346 11.510 -10.116 1.00 82.75 108 ARG A N 1
ATOM 856 C CA . ARG A 1 108 ? 7.532 11.769 -9.286 1.00 82.75 108 ARG A CA 1
ATOM 857 C C . ARG A 1 108 ? 7.802 10.600 -8.351 1.00 82.75 108 ARG A C 1
ATOM 859 O O . ARG A 1 108 ? 8.946 10.153 -8.265 1.00 82.75 108 ARG A O 1
ATOM 866 N N . PHE A 1 109 ? 6.753 10.048 -7.745 1.00 78.75 109 PHE A N 1
ATOM 867 C CA . PHE A 1 109 ? 6.846 8.826 -6.955 1.00 78.75 109 PHE A CA 1
ATOM 868 C C . PHE A 1 109 ? 7.414 7.664 -7.782 1.00 78.75 109 PHE A C 1
ATOM 870 O O . PHE A 1 109 ? 8.395 7.036 -7.379 1.00 78.75 109 PHE A O 1
ATOM 877 N N . PHE A 1 110 ? 6.867 7.407 -8.976 1.00 77.94 110 PHE A N 1
ATOM 878 C CA . PHE A 1 110 ? 7.365 6.329 -9.842 1.00 77.94 110 PHE A CA 1
ATOM 879 C C . PHE A 1 110 ? 8.787 6.578 -10.337 1.00 77.94 110 PHE A C 1
ATOM 881 O O . PHE A 1 110 ? 9.599 5.651 -10.371 1.00 77.94 110 PHE A O 1
ATOM 888 N N . LYS A 1 111 ? 9.118 7.827 -10.666 1.00 85.38 111 LYS A N 1
ATOM 889 C CA . LYS A 1 111 ? 10.468 8.229 -11.048 1.00 85.38 111 LYS A CA 1
ATOM 890 C C . LYS A 1 111 ? 11.488 7.853 -9.983 1.00 85.38 111 LYS A C 1
ATOM 892 O O . LYS A 1 111 ? 12.504 7.234 -10.312 1.00 85.38 111 LYS A O 1
ATOM 897 N N . ASP A 1 112 ? 11.212 8.187 -8.727 1.00 84.25 112 ASP A N 1
ATOM 898 C CA . ASP A 1 112 ? 12.137 7.938 -7.627 1.00 84.25 112 ASP A CA 1
ATOM 899 C C . ASP A 1 112 ? 12.161 6.466 -7.212 1.00 84.25 112 ASP A C 1
ATOM 901 O O . ASP A 1 112 ? 13.246 5.930 -6.955 1.00 84.25 112 ASP A O 1
ATOM 905 N N . LYS A 1 113 ? 11.003 5.793 -7.202 1.00 83.12 113 LYS A N 1
ATOM 906 C CA . LYS A 1 113 ? 10.870 4.373 -6.844 1.00 83.12 113 LYS A CA 1
ATOM 907 C C . LYS A 1 113 ? 11.527 3.456 -7.875 1.00 83.12 113 LYS A C 1
ATOM 909 O O . LYS A 1 113 ? 12.319 2.589 -7.515 1.00 83.12 113 LYS A O 1
ATOM 914 N N . LEU A 1 114 ? 11.248 3.669 -9.162 1.00 83.88 114 LEU A N 1
ATOM 915 C CA . LEU A 1 114 ? 11.738 2.825 -10.261 1.00 83.88 114 LEU A CA 1
ATOM 916 C C . LEU A 1 114 ? 13.075 3.299 -10.848 1.00 83.88 114 LEU A C 1
ATOM 918 O O . LEU A 1 114 ? 13.643 2.617 -11.705 1.00 83.88 114 LEU A O 1
ATOM 922 N N . LYS A 1 115 ? 13.596 4.439 -10.370 1.00 88.50 115 LYS A N 1
ATOM 923 C CA . LYS A 1 115 ? 14.833 5.073 -10.851 1.00 88.50 115 LYS A CA 1
ATOM 924 C C . LYS A 1 115 ? 14.787 5.348 -12.358 1.00 88.50 115 LYS A C 1
ATOM 926 O O . LYS A 1 115 ? 15.751 5.071 -13.061 1.00 88.50 115 LYS A O 1
ATOM 931 N N . LEU A 1 116 ? 13.682 5.924 -12.837 1.00 88.06 116 LEU A N 1
ATOM 932 C CA . LEU A 1 116 ? 13.418 6.120 -14.274 1.00 88.06 116 LEU A CA 1
ATOM 933 C C . LEU A 1 116 ? 14.431 7.043 -14.977 1.00 88.06 116 LEU A C 1
ATOM 935 O O . LEU A 1 116 ? 14.637 6.918 -16.175 1.00 88.06 116 LEU A O 1
ATOM 939 N N . GLU A 1 117 ? 15.102 7.930 -14.238 1.00 91.44 117 GLU A N 1
ATOM 940 C CA . GLU A 1 117 ? 16.174 8.808 -14.748 1.00 91.44 117 GLU A CA 1
ATOM 941 C C . GLU A 1 117 ? 17.520 8.086 -14.967 1.00 91.44 117 GLU A C 1
ATOM 943 O O . GLU A 1 117 ? 18.478 8.682 -15.462 1.00 91.44 117 GLU A O 1
ATOM 948 N N . TYR A 1 118 ? 17.637 6.818 -14.566 1.00 92.50 118 TYR A N 1
ATOM 949 C CA . TYR A 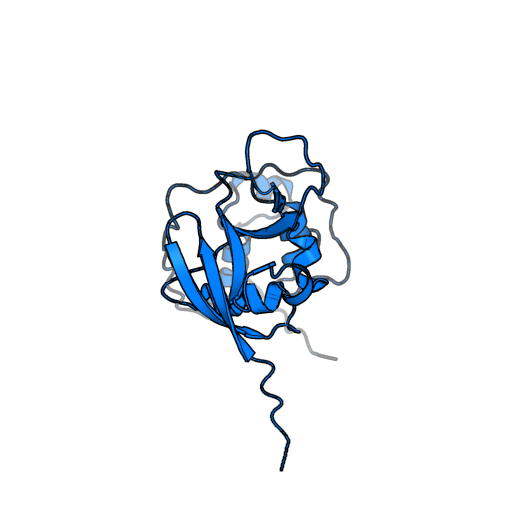1 118 ? 18.870 6.041 -14.658 1.00 92.50 118 TYR A CA 1
ATOM 950 C C . TYR A 1 118 ? 18.808 5.091 -15.852 1.00 92.50 118 TYR A C 1
ATOM 952 O O . TYR A 1 118 ? 17.844 4.347 -16.024 1.00 92.50 118 TYR A O 1
ATOM 960 N N . GLY A 1 119 ? 19.878 5.074 -16.649 1.00 86.25 119 GLY A N 1
ATOM 961 C CA . GLY A 1 119 ? 20.040 4.064 -17.692 1.00 86.25 119 GLY A CA 1
ATOM 962 C C . GLY A 1 119 ? 20.152 2.656 -17.098 1.00 86.25 119 GLY A C 1
ATOM 963 O O . GLY A 1 119 ? 20.500 2.490 -15.925 1.00 86.25 119 GLY A O 1
ATOM 964 N N . ARG A 1 120 ? 19.888 1.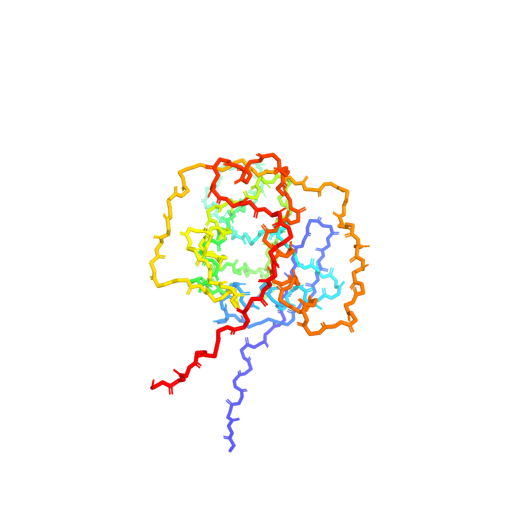637 -17.917 1.00 81.12 120 ARG A N 1
ATOM 965 C CA . ARG A 1 120 ? 20.120 0.227 -17.578 1.00 81.12 120 ARG A CA 1
ATOM 966 C C . ARG A 1 120 ? 21.042 -0.422 -18.606 1.00 81.12 120 ARG A C 1
ATOM 968 O O . ARG A 1 120 ? 21.024 -0.031 -19.771 1.00 81.12 120 ARG 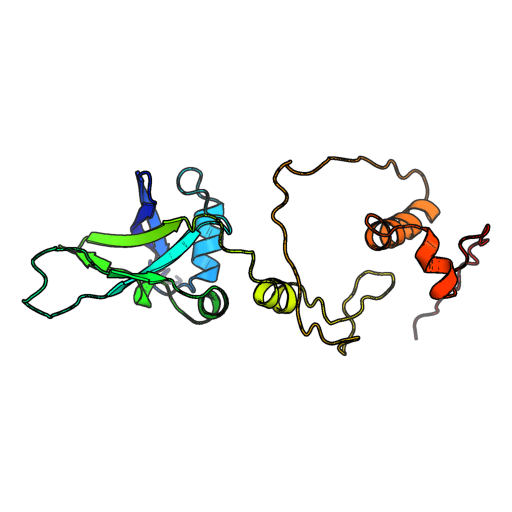A O 1
ATOM 975 N N . ASN A 1 121 ? 21.868 -1.372 -18.176 1.00 74.25 121 ASN A N 1
ATOM 976 C CA . ASN A 1 121 ? 22.704 -2.160 -19.087 1.00 74.25 121 ASN A CA 1
ATOM 977 C C . ASN A 1 121 ? 21.896 -3.314 -19.725 1.00 74.25 121 ASN A C 1
ATOM 979 O O . ASN A 1 121 ? 20.705 -3.485 -19.466 1.00 74.25 121 ASN A O 1
ATOM 983 N N . VAL A 1 122 ? 22.555 -4.131 -20.552 1.00 68.12 122 VAL A N 1
ATOM 984 C CA . VAL A 1 122 ? 21.937 -5.285 -21.237 1.00 68.12 122 VAL A CA 1
ATOM 985 C C . VAL A 1 122 ? 21.415 -6.372 -20.285 1.00 68.12 122 VAL A C 1
ATOM 987 O O . VAL A 1 122 ? 20.583 -7.186 -20.682 1.00 68.12 122 VAL A O 1
ATOM 990 N N . THR A 1 123 ? 21.871 -6.385 -19.029 1.00 71.38 123 THR A N 1
ATOM 991 C CA . THR A 1 123 ? 21.372 -7.266 -17.961 1.00 71.38 123 THR A CA 1
ATOM 992 C C . THR A 1 123 ? 20.293 -6.593 -17.102 1.00 71.38 123 THR A C 1
ATOM 994 O O . THR A 1 123 ? 19.875 -7.155 -16.094 1.00 71.38 123 THR A O 1
ATOM 997 N N . LEU A 1 124 ? 19.797 -5.418 -17.520 1.00 72.31 124 LEU A N 1
ATOM 998 C CA . LEU A 1 124 ? 18.802 -4.577 -16.839 1.00 72.31 124 LEU A CA 1
ATOM 999 C C . LEU A 1 124 ? 19.249 -4.013 -15.480 1.00 72.31 124 LEU A C 1
ATOM 1001 O O . LEU A 1 124 ? 18.433 -3.445 -14.742 1.00 72.31 124 LEU A O 1
ATOM 1005 N N . GLU A 1 125 ? 20.536 -4.096 -15.156 1.00 81.56 125 GLU A N 1
ATOM 1006 C CA . GLU A 1 125 ? 21.097 -3.470 -13.965 1.00 81.56 125 GLU A CA 1
ATOM 1007 C C . GLU A 1 125 ? 21.136 -1.952 -14.140 1.00 81.56 125 GLU A C 1
ATOM 1009 O O . GLU A 1 125 ? 21.471 -1.423 -15.202 1.00 81.56 125 GLU A O 1
ATOM 1014 N N . LYS A 1 126 ? 20.782 -1.237 -13.073 1.00 88.56 126 LYS A N 1
ATOM 1015 C CA . LYS A 1 126 ? 20.739 0.226 -13.036 1.00 88.56 126 LYS A CA 1
ATOM 1016 C C . LYS A 1 126 ? 22.157 0.808 -13.090 1.00 88.56 126 LYS A C 1
ATOM 1018 O O . LYS A 1 126 ? 23.017 0.406 -12.312 1.00 88.56 126 LYS A O 1
ATOM 1023 N N . ALA A 1 127 ? 22.366 1.821 -13.924 1.00 88.00 127 ALA A N 1
ATOM 1024 C CA . ALA A 1 127 ? 23.602 2.592 -13.964 1.00 88.00 127 ALA A CA 1
ATOM 1025 C C . ALA A 1 127 ? 23.855 3.365 -12.654 1.00 88.00 127 ALA A C 1
ATOM 1027 O O . ALA A 1 127 ? 22.938 3.689 -11.892 1.00 88.00 127 ALA A O 1
ATOM 1028 N N . ASN A 1 128 ? 25.121 3.706 -12.408 1.00 90.38 128 ASN A N 1
ATOM 1029 C CA . ASN A 1 128 ? 25.525 4.449 -11.210 1.00 90.38 128 ASN A CA 1
ATOM 1030 C C . ASN A 1 128 ? 25.168 5.942 -11.280 1.00 90.38 128 ASN A C 1
ATOM 1032 O O . ASN A 1 128 ? 25.006 6.588 -10.245 1.00 90.38 128 ASN A O 1
ATOM 1036 N N . SER A 1 129 ? 25.009 6.486 -12.485 1.00 90.38 129 SER A N 1
ATOM 1037 C CA . SER A 1 129 ? 24.629 7.875 -12.733 1.00 90.38 129 SER A CA 1
ATOM 1038 C C . SER A 1 129 ? 23.294 7.966 -13.470 1.00 90.38 129 SER A C 1
ATOM 1040 O O . SER A 1 129 ? 22.869 7.037 -14.162 1.00 90.38 129 SER A O 1
ATOM 1042 N N . ARG A 1 130 ? 22.626 9.112 -13.311 1.00 91.00 130 ARG A N 1
ATOM 1043 C CA . ARG A 1 130 ? 21.441 9.451 -14.104 1.00 91.00 130 ARG A CA 1
ATOM 1044 C C . ARG A 1 130 ? 21.848 9.663 -15.560 1.00 91.00 130 ARG A C 1
ATOM 1046 O O . ARG A 1 130 ? 22.889 10.261 -15.821 1.00 91.00 130 ARG A O 1
ATOM 1053 N N . ALA A 1 131 ? 21.025 9.180 -16.481 1.00 90.56 131 ALA A N 1
ATOM 1054 C CA . ALA A 1 131 ? 21.199 9.374 -17.916 1.00 90.56 131 ALA A CA 1
ATOM 1055 C C . ALA A 1 131 ? 20.512 10.662 -18.399 1.00 90.56 131 ALA A C 1
ATOM 1057 O O . ALA A 1 131 ? 21.015 11.328 -19.300 1.00 90.56 131 ALA A O 1
ATOM 1058 N N . PHE A 1 132 ? 19.382 11.023 -17.789 1.00 89.75 132 PHE A N 1
ATOM 1059 C CA . PHE A 1 132 ? 18.608 12.222 -18.105 1.00 89.75 132 PHE A CA 1
ATOM 1060 C C . PHE A 1 132 ? 17.80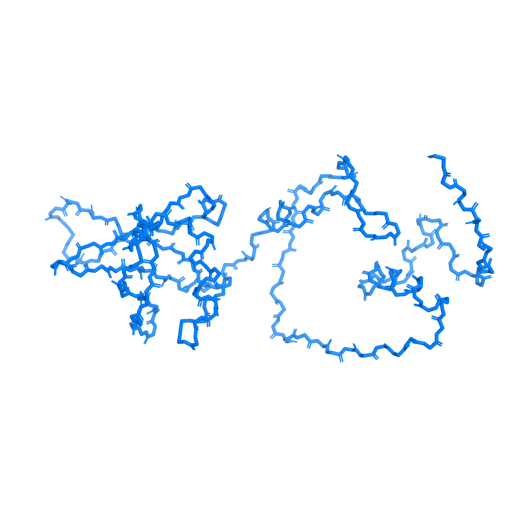0 12.676 -16.883 1.00 89.75 132 PHE A C 1
ATOM 1062 O O . PHE A 1 132 ? 17.736 11.971 -15.877 1.00 89.75 132 PHE A O 1
ATOM 1069 N N . THR A 1 133 ? 17.176 13.849 -16.979 1.00 91.38 133 THR A N 1
ATOM 1070 C CA . THR A 1 133 ? 16.281 14.394 -15.950 1.00 91.38 133 THR A CA 1
ATOM 1071 C C . THR A 1 133 ? 14.877 14.506 -16.523 1.00 91.38 133 THR A C 1
ATOM 1073 O O . THR A 1 133 ? 14.688 15.135 -17.564 1.00 91.38 133 THR A O 1
ATOM 1076 N N . ILE A 1 134 ? 13.889 13.926 -15.845 1.00 87.62 134 ILE A N 1
ATOM 1077 C CA . ILE A 1 134 ? 12.481 14.067 -16.223 1.00 87.62 134 ILE A CA 1
ATOM 1078 C C . ILE A 1 134 ? 11.963 15.347 -15.567 1.00 87.62 134 ILE A C 1
ATOM 1080 O O . ILE A 1 134 ? 11.875 15.436 -14.338 1.00 87.62 134 ILE A O 1
ATOM 1084 N N . VAL A 1 135 ? 11.655 16.341 -16.401 1.00 86.31 135 VAL A N 1
ATOM 1085 C CA . VAL A 1 135 ? 11.166 17.661 -15.969 1.00 86.31 135 VAL A CA 1
ATOM 1086 C C . VAL A 1 135 ? 9.648 17.653 -15.788 1.00 86.31 135 VAL A C 1
ATOM 1088 O O . VAL A 1 135 ? 9.150 18.210 -14.813 1.00 86.31 135 VAL A O 1
ATOM 1091 N N . ASP A 1 136 ? 8.936 16.981 -16.690 1.00 82.06 136 ASP A N 1
ATOM 1092 C CA . ASP A 1 136 ? 7.490 16.787 -16.642 1.00 82.06 136 ASP A CA 1
ATOM 1093 C C . ASP A 1 136 ? 7.113 15.463 -17.323 1.00 82.06 136 ASP A C 1
ATOM 1095 O O . ASP A 1 136 ? 7.869 14.954 -18.156 1.00 82.06 136 ASP A O 1
ATOM 1099 N N . CYS A 1 137 ? 5.975 14.890 -16.939 1.00 77.25 137 CYS A N 1
ATOM 1100 C CA . CYS A 1 137 ? 5.479 13.624 -17.462 1.00 77.25 137 CYS A CA 1
ATOM 1101 C C . CYS A 1 137 ? 3.950 13.588 -17.392 1.00 77.25 137 CYS A C 1
ATOM 1103 O O . CYS A 1 137 ? 3.349 13.793 -16.335 1.00 77.25 137 CYS A O 1
ATOM 1105 N N . GLU A 1 138 ? 3.326 13.296 -18.530 1.00 77.25 138 GLU A N 1
ATOM 1106 C CA . GLU A 1 138 ? 1.909 12.969 -18.595 1.00 77.25 138 GLU A CA 1
ATOM 1107 C C . GLU A 1 138 ? 1.713 11.490 -18.238 1.00 77.25 138 GLU A C 1
ATOM 1109 O O . GLU A 1 138 ? 2.419 10.619 -18.746 1.00 77.25 138 GLU A O 1
ATOM 1114 N N . MET A 1 139 ? 0.779 11.214 -17.327 1.00 72.06 139 MET A N 1
ATOM 1115 C CA . MET A 1 139 ? 0.423 9.859 -16.917 1.00 72.06 139 MET A CA 1
ATOM 1116 C C . MET A 1 139 ? -1.063 9.622 -17.127 1.00 72.06 139 MET A C 1
ATOM 1118 O O . MET A 1 139 ? -1.900 10.217 -16.439 1.00 72.06 139 MET A O 1
ATOM 1122 N N . ASP A 1 140 ? -1.363 8.690 -18.024 1.00 67.94 140 ASP A N 1
ATOM 1123 C CA . ASP A 1 140 ? -2.708 8.194 -18.254 1.00 67.94 140 ASP A CA 1
ATOM 1124 C C . ASP A 1 140 ? -2.927 6.868 -17.536 1.00 67.94 140 ASP A C 1
ATOM 1126 O O . ASP A 1 140 ? -2.061 5.993 -17.472 1.00 67.94 140 ASP A O 1
ATOM 1130 N N . LYS A 1 141 ? -4.124 6.711 -16.971 1.00 63.88 141 LYS A N 1
ATOM 1131 C CA . LYS A 1 141 ? -4.533 5.441 -16.382 1.00 63.88 141 LYS A CA 1
ATOM 1132 C C . LYS A 1 141 ? -4.945 4.495 -17.504 1.00 63.88 141 LYS A C 1
ATOM 1134 O O . LYS A 1 141 ? -5.882 4.797 -18.238 1.00 63.88 141 LYS A O 1
ATOM 1139 N N . ILE A 1 142 ? -4.325 3.322 -17.565 1.00 66.06 142 ILE A N 1
ATOM 1140 C CA . ILE A 1 142 ? -4.778 2.242 -18.445 1.00 66.06 142 ILE A CA 1
ATOM 1141 C C . ILE A 1 142 ? -6.117 1.724 -17.898 1.00 66.06 142 ILE A C 1
ATOM 1143 O O . ILE A 1 142 ? -6.197 1.237 -16.767 1.00 66.06 142 ILE A O 1
ATOM 1147 N N . VAL A 1 143 ? -7.194 1.928 -18.662 1.00 59.31 143 VAL A N 1
ATOM 1148 C CA . VAL A 1 143 ? -8.568 1.551 -18.274 1.00 59.31 143 VAL A CA 1
ATOM 1149 C C . VAL A 1 143 ? -8.855 0.084 -18.614 1.00 59.31 143 VAL A C 1
ATOM 1151 O O . VAL A 1 143 ? -9.568 -0.584 -17.867 1.00 59.31 143 VAL A O 1
ATOM 1154 N N . ASP A 1 144 ? -8.215 -0.434 -19.663 1.00 58.41 144 ASP A N 1
ATOM 1155 C CA . ASP A 1 144 ? -8.461 -1.762 -20.227 1.00 58.41 144 ASP A CA 1
ATOM 1156 C C . ASP A 1 144 ? -7.394 -2.780 -19.794 1.00 58.41 144 ASP A C 1
ATOM 1158 O O . ASP A 1 144 ? -6.702 -3.369 -20.613 1.00 58.41 144 ASP A O 1
ATOM 1162 N N . GLY A 1 145 ? -7.246 -2.996 -18.483 1.00 57.56 145 GLY A N 1
ATOM 1163 C CA . GLY A 1 145 ? -6.435 -4.096 -17.938 1.00 57.56 145 GLY A CA 1
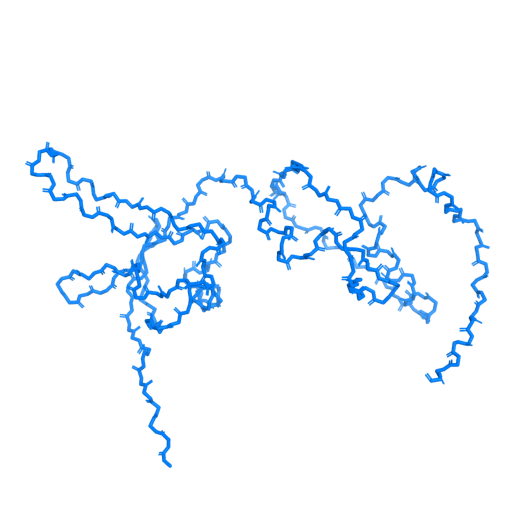ATOM 1164 C C . GLY A 1 145 ? -4.995 -4.188 -18.477 1.00 57.56 145 GLY A C 1
ATOM 1165 O O . GLY A 1 145 ? -4.379 -3.183 -18.815 1.00 57.56 145 GLY A O 1
ATOM 1166 N N . TYR A 1 146 ? -4.438 -5.401 -18.491 1.00 55.03 146 TYR A N 1
ATOM 1167 C CA . TYR A 1 146 ? -3.150 -5.712 -19.117 1.00 55.03 146 TYR A CA 1
ATOM 1168 C C . TYR A 1 146 ? -3.352 -6.854 -20.115 1.00 55.03 146 TYR A C 1
ATOM 1170 O O . TYR A 1 146 ? -4.038 -7.834 -19.809 1.00 55.03 146 TYR A O 1
ATOM 1178 N N . GLU A 1 147 ? -2.782 -6.730 -21.312 1.00 56.06 147 GLU A N 1
ATOM 1179 C CA . GLU A 1 147 ? -2.825 -7.790 -22.315 1.00 56.06 147 GLU A CA 1
ATOM 1180 C C . GLU A 1 147 ? -1.725 -8.815 -22.016 1.00 56.06 147 GLU A C 1
ATOM 1182 O O . GLU A 1 147 ? -0.533 -8.506 -22.004 1.00 56.06 147 GLU A O 1
ATOM 1187 N N . ASN A 1 148 ? -2.127 -10.055 -21.738 1.00 54.50 148 ASN A N 1
ATOM 1188 C CA . ASN A 1 148 ? -1.189 -11.155 -21.557 1.00 54.50 148 ASN A CA 1
ATOM 1189 C C . ASN A 1 148 ? -0.714 -11.650 -22.921 1.00 54.50 148 ASN A C 1
ATOM 1191 O O . ASN A 1 148 ? -1.389 -12.457 -23.559 1.00 54.50 148 ASN A O 1
ATOM 1195 N N . SER A 1 149 ? 0.471 -11.219 -23.345 1.00 54.44 149 SER A N 1
ATOM 1196 C CA . SER A 1 149 ? 1.179 -11.855 -24.453 1.00 54.44 149 SER A CA 1
ATOM 1197 C C . SER A 1 149 ? 2.156 -12.898 -23.909 1.00 54.44 149 SER A C 1
ATOM 1199 O O . SER A 1 149 ? 2.911 -12.659 -22.968 1.00 54.44 149 SER A O 1
ATOM 1201 N N . THR A 1 150 ? 2.114 -14.105 -24.473 1.00 51.25 150 THR A N 1
ATOM 1202 C CA . THR A 1 150 ? 3.086 -15.162 -24.168 1.00 51.25 150 THR A CA 1
ATOM 1203 C C . THR A 1 150 ? 4.018 -15.303 -25.356 1.00 51.25 150 THR A C 1
ATOM 1205 O O . THR A 1 150 ? 3.568 -15.601 -26.460 1.00 51.25 150 THR A O 1
ATOM 1208 N N . ILE A 1 151 ? 5.314 -15.107 -25.128 1.00 54.53 151 ILE A N 1
ATOM 1209 C CA . ILE A 1 151 ? 6.356 -15.332 -26.130 1.00 54.53 151 ILE A CA 1
ATOM 1210 C C . ILE A 1 151 ? 7.068 -16.635 -25.748 1.00 54.53 151 ILE A C 1
ATOM 1212 O O . ILE A 1 151 ? 7.613 -16.735 -24.648 1.00 54.53 151 ILE A O 1
ATOM 1216 N N . GLN A 1 152 ? 7.024 -17.643 -26.625 1.00 50.03 152 GLN A N 1
ATOM 1217 C CA . GLN A 1 152 ? 7.821 -18.866 -26.473 1.00 50.03 152 GLN A CA 1
ATOM 1218 C C . GLN A 1 152 ? 9.271 -18.578 -26.882 1.00 50.03 152 GLN A C 1
ATOM 1220 O O . GLN A 1 152 ? 9.514 -17.847 -27.840 1.00 50.03 152 GLN A O 1
ATOM 1225 N N . ILE A 1 153 ? 10.220 -19.093 -26.101 1.00 52.19 153 ILE A N 1
ATOM 1226 C CA . ILE A 1 153 ? 11.660 -18.839 -26.221 1.00 52.19 153 ILE A CA 1
ATOM 1227 C C . ILE A 1 153 ? 12.321 -20.213 -26.297 1.00 52.19 153 ILE A C 1
ATOM 1229 O O . ILE A 1 153 ? 12.410 -20.896 -25.275 1.00 52.19 153 ILE A O 1
ATOM 1233 N N . ASP A 1 154 ? 12.769 -20.604 -27.488 1.00 57.03 154 ASP A N 1
ATOM 1234 C CA . ASP A 1 154 ? 13.233 -21.971 -27.762 1.00 57.03 154 ASP A CA 1
ATOM 1235 C C . ASP A 1 154 ? 14.766 -22.074 -27.892 1.00 57.03 154 ASP A C 1
ATOM 1237 O O . ASP A 1 154 ? 15.302 -23.176 -28.027 1.00 57.03 154 ASP A O 1
ATOM 1241 N N . SER A 1 155 ? 15.502 -20.956 -27.810 1.00 56.16 155 SER A N 1
ATOM 1242 C CA . SER A 1 155 ? 16.967 -20.947 -27.927 1.00 56.16 155 SER A CA 1
ATOM 1243 C C . SER A 1 155 ? 17.705 -19.992 -26.971 1.00 56.16 155 SER A C 1
ATOM 1245 O O . SER A 1 155 ? 17.139 -19.094 -26.347 1.00 56.16 155 SER A O 1
ATOM 1247 N N . GLU A 1 156 ? 19.021 -20.192 -26.848 1.00 58.53 156 GLU A N 1
ATOM 1248 C CA . GLU A 1 156 ? 19.917 -19.342 -26.050 1.00 58.53 156 GLU A CA 1
ATOM 1249 C C . GLU A 1 156 ? 20.056 -17.924 -26.649 1.00 58.53 156 GLU A C 1
ATOM 1251 O O . GLU A 1 156 ? 20.200 -16.951 -25.909 1.00 58.53 156 GLU A O 1
ATOM 1256 N N . GLU A 1 157 ? 19.944 -17.789 -27.978 1.00 54.12 157 GLU A N 1
ATOM 1257 C CA . GLU A 1 157 ? 19.859 -16.497 -28.681 1.00 54.12 157 GLU A CA 1
ATOM 1258 C C . GLU A 1 157 ? 18.555 -15.762 -28.328 1.00 54.12 157 GLU A C 1
ATOM 1260 O O . GLU A 1 157 ? 18.563 -14.547 -28.096 1.00 54.12 157 GLU A O 1
ATOM 1265 N N . ASP A 1 158 ? 17.460 -16.505 -28.138 1.00 48.94 158 ASP A N 1
ATOM 1266 C CA . ASP A 1 158 ? 16.167 -15.945 -27.736 1.00 48.94 158 ASP A CA 1
ATOM 1267 C C . ASP A 1 158 ? 16.183 -15.373 -26.301 1.00 48.94 158 ASP A C 1
ATOM 1269 O O . ASP A 1 158 ? 15.394 -14.485 -25.968 1.00 48.94 158 ASP A O 1
ATOM 1273 N N . LYS A 1 159 ? 17.119 -15.803 -25.437 1.00 54.69 159 LYS A N 1
ATOM 1274 C CA . LYS A 1 159 ? 17.305 -15.226 -24.088 1.00 54.69 159 LYS A CA 1
ATOM 1275 C C . LYS A 1 159 ? 17.883 -13.812 -24.130 1.00 54.69 159 LYS A C 1
ATOM 1277 O O . LYS A 1 159 ? 17.494 -12.974 -23.320 1.00 54.69 159 LYS A O 1
ATOM 1282 N N . VAL A 1 160 ? 18.793 -13.530 -25.065 1.00 55.66 160 VAL A N 1
ATOM 1283 C CA . VAL A 1 160 ? 19.320 -12.171 -25.282 1.00 55.66 160 VAL A CA 1
ATOM 1284 C C . VAL A 1 160 ? 18.210 -11.295 -25.859 1.00 55.66 160 VAL A C 1
ATOM 1286 O O . VAL A 1 160 ? 17.962 -10.194 -25.367 1.00 55.66 160 VAL A O 1
ATOM 1289 N N . ILE A 1 161 ? 17.468 -11.836 -26.827 1.00 54.34 161 ILE A N 1
ATOM 1290 C CA . ILE A 1 161 ? 16.288 -11.211 -27.430 1.00 54.34 161 ILE A CA 1
ATOM 1291 C C . ILE A 1 161 ? 15.231 -10.871 -26.366 1.00 54.34 161 ILE A C 1
ATOM 1293 O O . ILE A 1 161 ? 14.669 -9.786 -26.430 1.00 54.34 161 ILE A O 1
ATOM 1297 N N . LYS A 1 162 ? 15.029 -11.693 -25.327 1.00 54.53 162 LYS A N 1
ATOM 1298 C CA . LYS A 1 162 ? 14.121 -11.400 -24.198 1.00 54.53 162 LYS A CA 1
ATOM 1299 C C . LYS A 1 162 ? 14.423 -10.068 -23.496 1.00 54.53 162 LYS A C 1
ATOM 1301 O O . LYS A 1 162 ? 13.503 -9.289 -23.245 1.00 54.53 162 LYS A O 1
ATOM 1306 N N . ASN A 1 163 ? 15.693 -9.788 -23.192 1.00 54.88 163 ASN A N 1
ATOM 1307 C CA . ASN A 1 163 ? 16.087 -8.525 -22.553 1.00 54.88 163 ASN A CA 1
ATOM 1308 C C . ASN A 1 163 ? 15.923 -7.337 -23.509 1.00 54.88 163 ASN A C 1
ATOM 1310 O O . ASN A 1 163 ? 15.525 -6.259 -23.078 1.00 54.88 163 ASN A O 1
ATOM 1314 N N . TYR A 1 164 ? 16.181 -7.542 -24.803 1.00 55.62 164 TYR A N 1
ATOM 1315 C CA . TYR A 1 164 ? 15.941 -6.527 -25.827 1.00 55.62 164 TYR A CA 1
ATOM 1316 C C . TYR A 1 164 ? 14.444 -6.270 -26.053 1.00 55.62 164 TYR A C 1
ATOM 1318 O O . TYR A 1 164 ? 14.049 -5.116 -26.138 1.00 55.62 164 TYR A O 1
ATOM 1326 N N . PHE A 1 165 ? 13.586 -7.291 -26.071 1.00 53.25 165 PHE A N 1
ATOM 1327 C CA . PHE A 1 165 ? 12.133 -7.135 -26.218 1.00 53.25 165 PHE A CA 1
ATOM 1328 C C . PHE A 1 165 ? 11.517 -6.343 -25.062 1.00 53.25 165 PHE A C 1
ATOM 1330 O O . PHE A 1 165 ? 10.685 -5.475 -25.309 1.00 53.25 165 PHE A O 1
ATOM 1337 N N . LEU A 1 166 ? 11.984 -6.552 -23.825 1.00 53.53 166 LEU A N 1
ATOM 1338 C CA . LEU A 1 166 ? 11.611 -5.723 -22.668 1.00 53.53 166 LEU A CA 1
ATOM 1339 C C . LEU A 1 166 ? 11.957 -4.233 -22.852 1.00 53.53 166 LEU A C 1
ATOM 1341 O O . LEU A 1 166 ? 11.325 -3.385 -22.232 1.00 53.53 166 LEU A O 1
ATOM 1345 N N . LEU A 1 167 ? 12.939 -3.907 -23.699 1.00 52.94 167 LEU A N 1
ATOM 1346 C CA . LEU A 1 167 ? 13.327 -2.533 -24.035 1.00 52.94 167 LEU A CA 1
ATOM 1347 C C . LEU A 1 167 ? 12.587 -1.978 -25.271 1.00 52.94 167 LEU A C 1
ATOM 1349 O O . LEU A 1 167 ? 12.664 -0.778 -25.521 1.00 52.94 167 LEU A O 1
ATOM 1353 N N . ILE A 1 168 ? 11.911 -2.828 -26.057 1.00 49.62 168 ILE A N 1
ATOM 1354 C CA . ILE A 1 168 ? 11.362 -2.499 -27.389 1.00 49.62 168 ILE A CA 1
ATOM 1355 C C . ILE A 1 168 ? 9.822 -2.543 -27.423 1.00 49.62 168 ILE A C 1
ATOM 1357 O O . ILE A 1 168 ? 9.230 -1.945 -28.317 1.00 49.62 168 ILE A O 1
ATOM 1361 N N . ALA A 1 169 ? 9.171 -3.202 -26.457 1.00 46.28 169 ALA A N 1
ATOM 1362 C CA . ALA A 1 169 ? 7.746 -3.557 -26.504 1.00 46.28 169 ALA A CA 1
ATOM 1363 C C . ALA A 1 169 ? 6.748 -2.392 -26.711 1.00 46.28 169 ALA A C 1
ATOM 1365 O O . ALA A 1 169 ? 5.666 -2.651 -27.222 1.00 46.28 169 ALA A O 1
ATOM 1366 N N . ASP A 1 170 ? 7.115 -1.141 -26.406 1.00 43.75 170 ASP A N 1
ATOM 1367 C CA . ASP A 1 170 ? 6.238 0.040 -26.554 1.00 43.75 170 ASP A CA 1
ATOM 1368 C C . ASP A 1 170 ? 6.743 1.092 -27.564 1.00 43.75 170 ASP A C 1
ATOM 1370 O O . ASP A 1 170 ? 6.194 2.191 -27.655 1.00 43.75 170 ASP A O 1
ATOM 1374 N N . ILE A 1 171 ? 7.812 0.816 -28.320 1.00 44.88 171 ILE A N 1
ATOM 1375 C CA . ILE A 1 171 ? 8.453 1.844 -29.153 1.00 44.88 171 ILE A CA 1
ATOM 1376 C C . ILE A 1 171 ? 8.110 1.640 -30.625 1.00 44.88 171 ILE A C 1
ATOM 1378 O O . ILE A 1 171 ? 8.507 0.653 -31.247 1.00 44.88 171 ILE A O 1
ATOM 1382 N N . ASP A 1 172 ? 7.438 2.640 -31.198 1.00 44.03 172 ASP A N 1
ATOM 1383 C CA . ASP A 1 172 ? 7.164 2.734 -32.627 1.00 44.03 172 ASP A CA 1
ATOM 1384 C C . ASP A 1 172 ? 8.488 2.598 -33.410 1.00 44.03 172 ASP A C 1
ATOM 1386 O O . ASP A 1 172 ? 9.413 3.419 -33.315 1.00 44.03 172 ASP A O 1
ATOM 1390 N N . THR A 1 173 ? 8.597 1.498 -34.155 1.00 45.44 173 THR A N 1
ATOM 1391 C CA . THR A 1 173 ? 9.814 0.983 -34.802 1.00 45.44 173 THR A CA 1
ATOM 1392 C C . THR A 1 173 ? 10.605 1.998 -35.666 1.00 45.44 173 THR A C 1
ATOM 1394 O O . THR A 1 173 ? 11.829 1.851 -35.758 1.00 45.44 173 THR A O 1
ATOM 1397 N N . PRO A 1 174 ? 10.020 3.060 -36.271 1.00 44.50 174 PRO A N 1
ATOM 1398 C CA . PRO A 1 174 ? 10.773 4.005 -37.108 1.00 44.50 174 PRO A CA 1
ATOM 1399 C C . PRO A 1 174 ? 11.856 4.831 -36.388 1.00 44.50 174 PRO A C 1
ATOM 1401 O O . PRO A 1 174 ? 12.778 5.330 -37.038 1.00 44.50 174 PRO A O 1
ATOM 1404 N N . ASN A 1 175 ? 11.785 4.998 -35.062 1.00 44.53 175 ASN A N 1
ATOM 1405 C CA . ASN A 1 175 ? 12.684 5.907 -34.336 1.00 44.53 175 ASN A CA 1
ATOM 1406 C C . ASN A 1 175 ? 14.107 5.357 -34.103 1.00 44.53 175 ASN A C 1
ATOM 1408 O O . ASN A 1 175 ? 15.023 6.131 -33.816 1.00 44.53 175 ASN A O 1
ATOM 1412 N N . PHE A 1 176 ? 14.350 4.059 -34.311 1.00 47.72 176 PHE A N 1
ATOM 1413 C CA . PHE A 1 176 ? 15.684 3.458 -34.148 1.00 47.72 176 PHE A CA 1
ATOM 1414 C C . PHE A 1 176 ? 16.688 3.878 -35.229 1.00 47.72 176 PHE A C 1
ATOM 1416 O O . PHE A 1 176 ? 17.881 4.001 -34.944 1.00 47.72 176 PHE A O 1
ATOM 1423 N N . ALA A 1 177 ? 16.214 4.206 -36.437 1.00 44.38 177 ALA A N 1
ATOM 1424 C CA . ALA A 1 177 ? 17.071 4.744 -37.495 1.00 44.38 177 ALA A CA 1
ATOM 1425 C C . ALA A 1 177 ? 17.725 6.079 -37.085 1.00 44.38 177 ALA A C 1
ATOM 1427 O O . ALA A 1 177 ? 18.860 6.353 -37.470 1.00 44.38 177 ALA A O 1
ATOM 1428 N N . LYS A 1 178 ? 17.044 6.883 -36.252 1.00 43.12 178 LYS A N 1
ATOM 1429 C CA . LYS A 1 178 ? 17.579 8.138 -35.694 1.00 43.12 178 LYS A CA 1
ATOM 1430 C C . LYS A 1 178 ? 18.565 7.926 -34.544 1.00 43.12 178 LYS A C 1
ATOM 1432 O O . LYS A 1 178 ? 19.426 8.774 -34.341 1.00 43.12 178 LYS A O 1
ATOM 1437 N N . LEU A 1 179 ? 18.462 6.813 -33.818 1.00 41.94 179 LEU A N 1
ATOM 1438 C CA . LEU A 1 179 ? 19.382 6.440 -32.734 1.00 41.94 179 LEU A CA 1
ATOM 1439 C C . LEU A 1 179 ? 20.597 5.634 -33.230 1.00 41.94 179 LEU A C 1
ATOM 1441 O O . LEU A 1 179 ? 21.411 5.192 -32.425 1.00 41.94 179 LEU A O 1
ATOM 1445 N N . GLY A 1 180 ? 20.733 5.436 -34.548 1.00 36.12 180 GLY A N 1
ATOM 1446 C CA . GLY A 1 180 ? 21.849 4.702 -35.151 1.00 36.12 180 GLY A CA 1
ATOM 1447 C C . GLY A 1 180 ? 21.792 3.184 -34.947 1.00 36.12 180 GLY A C 1
ATOM 1448 O O . GLY A 1 180 ? 22.769 2.495 -35.229 1.00 36.12 180 GLY A O 1
ATOM 1449 N N . VAL A 1 181 ? 20.662 2.646 -34.480 1.00 40.94 181 VAL A N 1
ATOM 1450 C CA . VAL A 1 181 ? 20.485 1.209 -34.248 1.00 40.94 181 VAL A CA 1
ATOM 1451 C C . VAL A 1 181 ? 19.811 0.604 -35.477 1.00 40.94 181 VAL A C 1
ATOM 1453 O O . VAL A 1 181 ? 18.594 0.672 -35.633 1.00 40.94 181 VAL A O 1
ATOM 1456 N N . SER A 1 182 ? 20.594 0.028 -36.392 1.00 44.09 182 SER A N 1
ATOM 1457 C CA . SER A 1 182 ? 20.033 -0.730 -37.514 1.00 44.09 182 SER A CA 1
ATOM 1458 C C . SER A 1 182 ? 19.829 -2.191 -37.114 1.00 44.09 182 SER A C 1
ATOM 1460 O O . SER A 1 182 ? 20.798 -2.942 -36.995 1.00 44.09 182 SER A O 1
ATOM 1462 N N . ILE A 1 183 ? 18.576 -2.619 -36.965 1.00 48.72 183 ILE A N 1
ATOM 1463 C CA . ILE A 1 183 ? 18.214 -4.038 -36.838 1.00 48.72 183 ILE A CA 1
ATOM 1464 C C . ILE A 1 183 ? 18.167 -4.619 -38.256 1.00 48.72 183 ILE A C 1
ATOM 1466 O O . ILE A 1 183 ? 17.107 -4.801 -38.847 1.00 48.72 183 ILE A O 1
ATOM 1470 N N . LYS A 1 184 ? 19.331 -4.820 -38.872 1.00 38.88 184 LYS A N 1
ATOM 1471 C CA . LYS A 1 184 ? 19.434 -5.493 -40.170 1.00 38.88 184 LYS A CA 1
ATOM 1472 C C . LYS A 1 184 ? 20.330 -6.707 -39.986 1.00 38.88 184 LYS A C 1
ATOM 1474 O O . LYS A 1 184 ? 21.540 -6.533 -39.927 1.00 38.88 184 LYS A O 1
ATOM 1479 N N . ASN A 1 185 ? 19.722 -7.894 -39.858 1.00 38.97 185 ASN A N 1
ATOM 1480 C CA . ASN A 1 185 ? 20.376 -9.210 -39.751 1.00 38.97 185 ASN A CA 1
ATOM 1481 C C . ASN A 1 185 ? 21.755 -9.169 -39.075 1.00 38.97 185 ASN A C 1
ATOM 1483 O O . ASN A 1 185 ? 22.775 -9.512 -39.678 1.00 38.97 185 ASN A O 1
ATOM 1487 N N . SER A 1 186 ? 21.800 -8.702 -37.831 1.00 39.97 186 SER A N 1
ATOM 1488 C CA . SER A 1 186 ? 23.023 -8.711 -37.042 1.00 39.97 186 SER A CA 1
ATOM 1489 C C . SER A 1 186 ? 23.350 -10.164 -36.704 1.00 39.97 186 SER A C 1
ATOM 1491 O O . SER A 1 186 ? 22.735 -10.749 -35.820 1.00 39.97 186 SER A O 1
ATOM 1493 N N . ASN A 1 187 ? 24.327 -10.754 -37.397 1.00 40.41 187 ASN A N 1
ATOM 1494 C CA . ASN A 1 187 ? 24.992 -11.959 -36.908 1.00 40.41 187 ASN A CA 1
ATOM 1495 C C . ASN A 1 187 ? 25.667 -11.595 -35.581 1.00 40.41 187 ASN A C 1
ATOM 1497 O O . ASN A 1 187 ? 26.699 -10.915 -35.570 1.00 40.41 187 ASN A O 1
ATOM 1501 N N . ILE A 1 188 ? 25.050 -11.996 -34.470 1.00 41.56 188 ILE A N 1
ATOM 1502 C CA . ILE A 1 188 ? 25.563 -11.770 -33.122 1.00 41.56 188 ILE A CA 1
ATOM 1503 C C . ILE A 1 188 ? 26.862 -12.571 -32.997 1.00 41.56 188 ILE A C 1
ATOM 1505 O O . ILE A 1 188 ? 26.862 -13.797 -32.938 1.00 41.56 188 ILE A O 1
ATOM 1509 N N . LYS A 1 189 ? 28.006 -11.883 -32.994 1.00 41.31 189 LYS A N 1
ATOM 1510 C CA . LYS A 1 189 ? 29.272 -12.493 -32.585 1.00 41.31 189 LYS A CA 1
ATOM 1511 C C . LYS A 1 189 ? 29.360 -12.402 -31.069 1.00 41.31 189 LYS A C 1
ATOM 1513 O O . LYS A 1 189 ? 29.501 -11.304 -30.537 1.00 41.31 189 LYS A O 1
ATOM 1518 N N . ASN A 1 190 ? 29.310 -13.550 -30.397 1.00 36.25 190 ASN A N 1
ATOM 1519 C CA . ASN A 1 190 ? 29.624 -13.654 -28.975 1.00 36.25 190 ASN A CA 1
ATOM 1520 C C . ASN A 1 190 ? 31.016 -13.065 -28.712 1.00 36.25 190 ASN A C 1
ATOM 1522 O O . ASN A 1 190 ? 32.018 -13.575 -29.221 1.00 36.25 190 ASN A O 1
ATOM 1526 N N . SER A 1 191 ? 31.086 -11.990 -27.926 1.00 34.12 191 SER A N 1
ATOM 1527 C CA . SER A 1 191 ? 32.340 -11.554 -27.325 1.00 34.12 191 SER A CA 1
ATOM 1528 C C . SER A 1 191 ? 32.513 -12.300 -26.007 1.00 34.12 191 SER A C 1
ATOM 1530 O O . SER A 1 191 ? 31.729 -12.157 -25.071 1.00 34.12 191 SER A O 1
ATOM 1532 N N . ASN A 1 192 ? 33.553 -13.125 -25.932 1.00 39.59 192 ASN A N 1
ATOM 1533 C CA . ASN A 1 192 ? 33.986 -13.694 -24.664 1.00 39.59 192 ASN A CA 1
ATOM 1534 C C . ASN A 1 192 ? 34.572 -12.553 -23.826 1.00 39.59 192 ASN A C 1
ATOM 1536 O O . ASN A 1 192 ? 35.734 -12.184 -24.000 1.00 39.59 192 ASN A O 1
ATOM 1540 N N . VAL A 1 193 ? 33.763 -11.962 -22.949 1.00 35.69 193 VAL A N 1
ATOM 1541 C CA . VAL A 1 193 ? 34.268 -11.062 -21.912 1.00 35.69 193 VAL A CA 1
ATOM 1542 C C . VAL A 1 193 ? 34.951 -11.938 -20.869 1.00 35.69 193 VAL A C 1
ATOM 1544 O O . VAL A 1 193 ? 34.297 -12.574 -20.046 1.00 35.69 193 VAL A O 1
ATOM 1547 N N . ALA A 1 194 ? 36.279 -12.016 -20.945 1.00 34.44 194 ALA A N 1
ATOM 1548 C CA . ALA A 1 194 ? 37.087 -12.574 -19.875 1.00 34.44 194 ALA A CA 1
ATOM 1549 C C . ALA A 1 194 ? 36.963 -11.658 -18.652 1.00 34.44 194 ALA A C 1
ATOM 1551 O O . ALA A 1 194 ? 37.278 -10.470 -18.721 1.00 34.44 194 ALA A O 1
ATOM 1552 N N . THR A 1 195 ? 36.467 -12.213 -17.551 1.00 36.22 195 THR A N 1
ATOM 1553 C CA . THR A 1 195 ? 36.464 -11.564 -16.242 1.00 36.22 195 THR A CA 1
ATOM 1554 C C . THR A 1 195 ? 37.913 -11.439 -15.768 1.00 36.22 195 THR A C 1
ATOM 1556 O O . THR A 1 195 ? 38.610 -12.452 -15.680 1.00 36.22 195 THR A O 1
ATOM 1559 N N . ILE A 1 196 ? 38.365 -10.210 -15.507 1.00 32.94 196 ILE A N 1
ATOM 1560 C CA . ILE A 1 196 ? 39.582 -9.920 -14.734 1.00 32.94 196 ILE A CA 1
ATOM 1561 C C . ILE A 1 196 ? 39.134 -9.469 -13.350 1.00 32.94 196 ILE A C 1
ATOM 1563 O O . ILE A 1 196 ? 38.200 -8.635 -13.303 1.00 32.94 196 ILE A O 1
#

Sequence (196 aa):
MDSNIQDDINITVKIPSKLVLVNLNLKASLSKICDKLEKNSEVKMNDAFSFTKMINNNSNNSSTGENLLAIIAREDEEKRILEDIIDVKNDDKFLYLKSEPKTKPDWRFFKDKLKLEYGRNVTLEKANSRAFTIVDCEMDKIVDGYENSTIQIDSEEDKVIKNYFLLIADIDTPNFAKLGVSIKNSNIKNSNVATI

Foldseek 3Di:
DDPPPCLFDWAWEDEPVDTDTDTDRQFDFQVVVQVRQCPDPVNVRDPQKFWWAWDDDPPPPPPDPDTDTDTDDPVCRRVDGNNVRWDADPNHTYTYIYRDPDDQPDVVVVCVVVVVQFDADLVRHTDPDGPHDPPDDGGDDDPPDDDDDDDDQDDPVSVSVVSVCVVPVPDDPPCVVVVVDDPDPPPDDDDPPDDD